Protein AF-A0A660UFZ8-F1 (afdb_monomer_lite)

Sequence (241 aa):
MLPFIEDVIRYGLIPSKEEVAKRCRVAIVDRRRDYYQFTKTYKLDRFYPLVNALYGVKHKCEVVPNESRYFIVPILPYWVEEEAKRKFELVVPLDEVDTHEEARKFKEALDKIYPPPEEFGGEAFVGKVGDLAVVLNTEERRKEAKEESFWVKFERGPVEKVEGSVGFSQYLIMKVLEDGSFFVHANNYEDKVTRLRLTLRGKAKVEVKPEEALVKVRWERNKAEVEVSHRQGVVRIFVRS

Secondary structure (DSSP, 8-state):
-HHHHHHHHHTT-S--HHHHHHH--EEEEE----GGG-SS---GGGTHHHHHHHH--SSTT-SS-S--TT----EEETT--HHHHTTSSEEEEGGGS-SHHHHHHHHHHHHHHSPPPSSEEESSEEEEETTEEEEE-S--STTT---EEEEEE-SSSSEEEEEEEE-TT-EEEEEE-TTS-EEEEEE--TT-EEEEEEEESS--EEEEESGGGEEEEEEETTEEEEEEE-TTSSEEEEEE-

Radius of gyration: 19.85 Å; chains: 1; bounding box: 44×37×55 Å

pLDDT: mean 92.03, std 10.28, range [42.62, 98.81]

F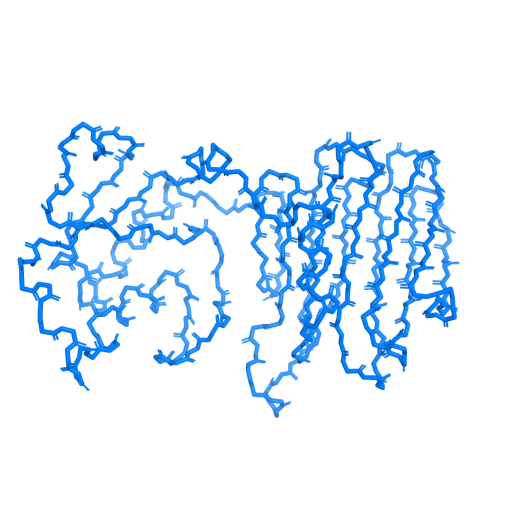oldseek 3Di:
DVVVVVCCVVQVLDDDPVLVLVQQQEAEEAQDPCPVPPPDPPPLLQCCLQCCQAQVDPDSPQPHGQECQNPPHYYHYNPDDPVNVVSHNYYHYSVQCRDNVSSNVVSVVVCVVRPDDPFKDWRWDWHDTQFKIKTAHRDQDQVPKDWIKMKGAHPFAFFGMKIFTHTHGWMWIWGQGPVRKIKIWTFDDQADKTKIKTQTPDDKDKQKPPNVQWPDWDDDPRIIITMGGCNVGIMMIIIHD

Structure (mmCIF, N/CA/C/O backbone):
data_AF-A0A660UFZ8-F1
#
_entry.id   AF-A0A660UFZ8-F1
#
loop_
_atom_site.group_PDB
_atom_site.id
_atom_site.type_symbol
_atom_site.label_atom_id
_atom_site.label_alt_id
_atom_site.label_comp_id
_atom_site.label_asym_id
_atom_site.label_entity_id
_atom_site.label_seq_id
_atom_site.pdbx_PDB_ins_code
_atom_site.Cartn_x
_atom_site.Cartn_y
_atom_site.Cartn_z
_atom_site.occupancy
_atom_site.B_iso_or_equiv
_atom_site.auth_seq_id
_atom_site.auth_comp_id
_atom_site.auth_asym_id
_atom_site.auth_atom_id
_atom_site.pdbx_PDB_model_num
ATOM 1 N N . MET A 1 1 ? 0.868 -16.024 9.306 1.00 64.56 1 MET A N 1
ATOM 2 C CA . MET A 1 1 ? 0.533 -16.429 7.922 1.00 64.56 1 MET A CA 1
ATOM 3 C C . MET A 1 1 ? -0.952 -16.755 7.766 1.00 64.56 1 MET A C 1
ATOM 5 O O . MET A 1 1 ? -1.576 -16.124 6.927 1.00 64.56 1 MET A O 1
ATOM 9 N N . LEU A 1 2 ? -1.541 -17.642 8.585 1.00 87.62 2 LEU A N 1
ATOM 10 C CA . LEU A 1 2 ? -2.973 -17.991 8.483 1.00 87.62 2 LEU A CA 1
ATOM 11 C C . LEU A 1 2 ? -3.933 -16.779 8.552 1.00 87.62 2 LEU A C 1
ATOM 13 O O . LEU A 1 2 ? -4.709 -16.624 7.612 1.00 87.62 2 LEU A O 1
ATOM 17 N N . PRO A 1 3 ? -3.819 -15.840 9.521 1.00 91.25 3 PRO A N 1
ATOM 18 C CA . PRO A 1 3 ? -4.757 -14.712 9.593 1.00 91.25 3 PRO A CA 1
ATOM 19 C C . PRO A 1 3 ? -4.691 -13.766 8.387 1.00 91.25 3 PRO A C 1
ATOM 21 O O . PRO A 1 3 ? -5.680 -13.130 8.045 1.00 91.25 3 PRO A O 1
ATOM 24 N N . PHE A 1 4 ? -3.524 -13.664 7.742 1.00 94.69 4 PHE A N 1
ATOM 25 C CA . PHE A 1 4 ? -3.352 -12.850 6.539 1.00 94.69 4 PHE A CA 1
ATOM 26 C C . PHE A 1 4 ? -4.116 -13.458 5.361 1.00 94.69 4 PHE A C 1
ATOM 28 O O . PHE A 1 4 ? -4.914 -12.768 4.741 1.00 94.69 4 PHE A O 1
ATOM 35 N N . ILE A 1 5 ? -3.923 -14.752 5.086 1.00 95.94 5 ILE A N 1
ATOM 36 C CA . ILE A 1 5 ? -4.606 -15.429 3.974 1.00 95.94 5 ILE A CA 1
ATOM 37 C C . ILE A 1 5 ? -6.123 -15.450 4.190 1.00 95.94 5 ILE A C 1
ATOM 39 O O . ILE A 1 5 ? -6.875 -15.164 3.261 1.00 95.94 5 ILE A O 1
ATOM 43 N N . GLU A 1 6 ? -6.573 -15.731 5.415 1.00 96.12 6 GLU A N 1
ATOM 44 C CA . GLU A 1 6 ? -7.995 -15.701 5.768 1.00 96.12 6 GLU A CA 1
ATOM 45 C C . GLU A 1 6 ? -8.623 -14.335 5.493 1.00 96.12 6 GLU A C 1
ATOM 47 O O . GLU A 1 6 ? -9.669 -14.261 4.851 1.00 96.12 6 GLU A O 1
ATOM 52 N N . ASP A 1 7 ? -7.981 -13.253 5.938 1.00 97.19 7 ASP A N 1
ATOM 53 C CA . ASP A 1 7 ? -8.507 -11.902 5.748 1.00 97.19 7 ASP A CA 1
ATOM 54 C C . ASP A 1 7 ? -8.453 -11.469 4.280 1.00 97.19 7 ASP A C 1
ATOM 56 O O . ASP A 1 7 ? -9.393 -10.835 3.798 1.00 97.19 7 ASP A O 1
ATOM 60 N N . VAL A 1 8 ? -7.401 -11.854 3.549 1.00 96.62 8 VAL A N 1
ATOM 61 C CA . VAL A 1 8 ? -7.283 -11.609 2.105 1.00 96.62 8 VAL A CA 1
ATOM 62 C C . VAL A 1 8 ? -8.464 -12.210 1.354 1.00 96.62 8 VAL A C 1
ATOM 64 O O . VAL A 1 8 ? -9.074 -11.520 0.537 1.00 96.62 8 VAL A O 1
ATOM 67 N N . ILE A 1 9 ? -8.816 -13.461 1.655 1.00 96.00 9 ILE A N 1
ATOM 68 C CA . ILE A 1 9 ? -9.944 -14.151 1.023 1.00 96.00 9 ILE A CA 1
ATOM 69 C C . ILE A 1 9 ? -11.269 -13.546 1.496 1.00 96.00 9 ILE A C 1
ATOM 71 O O . ILE A 1 9 ? -12.119 -13.198 0.682 1.00 96.00 9 ILE A O 1
ATOM 75 N N . ARG A 1 10 ? -11.447 -13.395 2.812 1.00 96.50 10 ARG A N 1
ATOM 76 C CA . ARG A 1 10 ? -12.726 -13.007 3.420 1.00 96.50 10 ARG A CA 1
ATOM 77 C C . ARG A 1 10 ? -13.155 -11.584 3.080 1.00 96.50 10 ARG A C 1
ATOM 79 O O . ARG A 1 10 ? -14.346 -11.342 2.918 1.00 96.50 10 ARG A O 1
ATOM 86 N N . TYR A 1 11 ? -12.210 -10.650 3.012 1.00 96.81 11 TYR A N 1
ATOM 87 C CA . TYR A 1 11 ? -12.485 -9.229 2.773 1.00 96.81 11 TYR A CA 1
ATOM 88 C C . TYR A 1 11 ? -12.059 -8.771 1.369 1.00 96.81 11 TYR A C 1
ATOM 90 O O . TYR A 1 11 ? -12.122 -7.580 1.044 1.00 96.81 11 TYR A O 1
ATOM 98 N N . GLY A 1 12 ? -11.617 -9.713 0.528 1.00 95.69 12 GLY A N 1
ATOM 99 C CA . GLY A 1 12 ? -11.166 -9.451 -0.834 1.00 95.69 12 GLY A CA 1
ATOM 100 C C . GLY A 1 12 ? -10.034 -8.427 -0.871 1.00 95.69 12 GLY A C 1
ATOM 101 O O . GLY A 1 12 ? -10.143 -7.422 -1.569 1.00 95.69 12 GLY A O 1
ATOM 102 N N . LEU A 1 13 ? -8.964 -8.619 -0.097 1.00 96.56 13 LEU A N 1
ATOM 103 C CA . LEU A 1 13 ? -7.852 -7.655 0.015 1.00 96.56 13 LEU A CA 1
ATOM 104 C C . LEU A 1 13 ? -6.882 -7.723 -1.178 1.00 96.56 13 LEU A C 1
ATOM 106 O O . LEU A 1 13 ? -5.668 -7.624 -1.020 1.00 96.56 13 LEU A O 1
ATOM 110 N N . ILE A 1 14 ? -7.429 -7.924 -2.375 1.00 94.31 14 ILE A N 1
ATOM 111 C CA . ILE A 1 14 ? -6.722 -7.963 -3.651 1.00 94.31 14 ILE A CA 1
ATOM 112 C C . ILE A 1 14 ? -7.473 -7.003 -4.576 1.00 94.31 14 ILE A C 1
ATOM 114 O O . ILE A 1 14 ? -8.697 -7.121 -4.684 1.00 94.31 14 ILE A O 1
ATOM 118 N N . PRO A 1 15 ? -6.789 -6.043 -5.219 1.00 93.12 15 PRO A N 1
ATOM 119 C CA . PRO A 1 15 ? -7.445 -5.176 -6.184 1.00 93.12 15 PRO A CA 1
ATOM 120 C C . PRO A 1 15 ? -7.876 -5.993 -7.407 1.00 93.12 15 PRO A C 1
ATOM 122 O O . PRO A 1 15 ? -7.221 -6.965 -7.793 1.00 93.12 15 PRO A O 1
ATOM 125 N N . SER A 1 16 ? -8.969 -5.587 -8.042 1.00 92.38 16 SER A N 1
ATOM 126 C CA . SER A 1 16 ? -9.402 -6.188 -9.304 1.00 92.38 16 SER A CA 1
ATOM 127 C C . SER A 1 16 ? -8.393 -5.917 -10.423 1.00 92.38 16 SER A C 1
ATOM 129 O O . SER A 1 16 ? -7.615 -4.955 -10.394 1.00 92.38 16 SER A O 1
ATOM 131 N N . LYS A 1 17 ? -8.432 -6.752 -11.465 1.00 92.00 17 LYS A N 1
ATOM 132 C CA . LYS A 1 17 ? -7.603 -6.560 -12.659 1.00 92.00 17 LYS A CA 1
ATOM 133 C C . LYS A 1 17 ? -7.891 -5.209 -13.314 1.00 92.00 17 LYS A C 1
ATOM 135 O O . LYS A 1 17 ? -6.974 -4.563 -13.811 1.00 92.00 17 LYS A O 1
ATOM 140 N N . GLU A 1 18 ? -9.148 -4.784 -13.300 1.00 91.94 18 GLU A N 1
ATOM 141 C CA . GLU A 1 18 ? -9.623 -3.529 -13.869 1.00 91.94 18 GLU A CA 1
ATOM 142 C C . GLU A 1 18 ? -9.074 -2.322 -13.101 1.00 91.94 18 GLU A C 1
ATOM 144 O O . GLU A 1 18 ? -8.632 -1.356 -13.722 1.00 91.94 18 GLU A O 1
ATOM 149 N N . GLU A 1 19 ? -9.058 -2.370 -11.766 1.00 92.12 19 GLU A N 1
ATOM 150 C CA . GLU A 1 19 ? -8.471 -1.307 -10.940 1.00 92.12 19 GLU A CA 1
ATOM 151 C C . GLU A 1 19 ? -6.962 -1.182 -11.162 1.00 92.12 19 GLU A C 1
ATOM 153 O O . GLU A 1 19 ? -6.455 -0.070 -11.312 1.00 92.12 19 GLU A O 1
ATOM 158 N N . VAL A 1 20 ? -6.251 -2.312 -11.243 1.00 91.94 20 VAL A N 1
ATOM 159 C CA . VAL A 1 20 ? -4.814 -2.321 -11.553 1.00 91.94 20 VAL A CA 1
ATOM 160 C C . VAL A 1 20 ? -4.568 -1.781 -12.963 1.00 91.94 20 VAL A C 1
ATOM 162 O O . VAL A 1 20 ? -3.732 -0.899 -13.145 1.00 91.94 20 VAL A O 1
ATOM 165 N N . ALA A 1 21 ? -5.331 -2.236 -13.960 1.00 89.94 21 ALA A N 1
ATOM 166 C CA . ALA A 1 21 ? -5.172 -1.814 -15.351 1.00 89.94 21 ALA A CA 1
ATOM 167 C C . ALA A 1 21 ? -5.404 -0.309 -15.552 1.00 89.94 21 ALA A C 1
ATOM 169 O O . ALA A 1 21 ? -4.670 0.314 -16.309 1.00 89.94 21 ALA A O 1
ATOM 170 N N . LYS A 1 22 ? -6.371 0.296 -14.847 1.00 89.50 22 LYS A N 1
ATOM 171 C CA . LYS A 1 22 ? -6.595 1.756 -14.877 1.00 89.50 22 LYS A CA 1
ATOM 172 C C . LYS A 1 22 ? -5.405 2.554 -14.346 1.00 89.50 22 LYS A C 1
ATOM 174 O O . LYS A 1 22 ? -5.256 3.725 -14.679 1.00 89.50 22 LYS A O 1
ATOM 179 N N . ARG A 1 23 ? -4.593 1.938 -13.487 1.00 88.94 23 ARG A N 1
ATOM 180 C CA . ARG A 1 23 ? -3.478 2.584 -12.799 1.00 88.94 23 ARG A CA 1
ATOM 181 C C . ARG A 1 23 ? -2.137 2.341 -13.489 1.00 88.94 23 ARG A C 1
ATOM 183 O O . ARG A 1 23 ? -1.261 3.196 -13.425 1.00 88.94 23 ARG A O 1
ATOM 190 N N . CYS A 1 24 ? -1.985 1.215 -14.183 1.00 91.56 24 CYS A N 1
ATOM 191 C CA . CYS A 1 24 ? -0.799 0.887 -14.970 1.00 91.56 24 CYS A CA 1
ATOM 192 C C . CYS A 1 24 ? -0.806 1.619 -16.321 1.00 91.56 24 CYS A C 1
ATOM 194 O O . CYS A 1 24 ? -1.355 1.130 -17.304 1.00 91.56 24 CYS A O 1
ATOM 196 N N . ARG A 1 25 ? -0.139 2.774 -16.389 1.00 93.38 25 ARG A N 1
ATOM 197 C CA . ARG A 1 25 ? -0.007 3.586 -17.614 1.00 93.38 25 ARG A CA 1
ATOM 198 C C . ARG A 1 25 ? 1.210 3.212 -18.459 1.00 93.38 25 ARG A C 1
ATOM 200 O O . ARG A 1 25 ? 1.290 3.601 -19.617 1.00 93.38 25 ARG A O 1
ATOM 207 N N . VAL A 1 26 ? 2.169 2.483 -17.892 1.00 95.38 26 VAL A N 1
ATOM 208 C CA . VAL A 1 26 ? 3.469 2.195 -18.517 1.00 95.38 26 VAL A CA 1
ATOM 209 C C . VAL A 1 26 ? 3.811 0.724 -18.366 1.00 95.38 26 VAL A C 1
ATOM 211 O O . VAL A 1 26 ? 3.458 0.124 -17.354 1.00 95.38 26 VAL A O 1
ATOM 214 N N . ALA A 1 27 ? 4.512 0.159 -19.347 1.00 95.25 27 ALA A N 1
ATOM 215 C CA . ALA A 1 27 ? 5.035 -1.199 -19.297 1.00 95.25 27 ALA A CA 1
ATOM 216 C C . ALA A 1 27 ? 6.469 -1.285 -19.834 1.00 95.25 27 ALA A C 1
ATOM 218 O O . ALA A 1 27 ? 6.893 -0.472 -20.657 1.00 95.25 27 ALA A O 1
ATOM 219 N N . ILE A 1 28 ? 7.195 -2.313 -19.403 1.00 94.25 28 ILE A N 1
ATOM 220 C CA . ILE A 1 28 ? 8.489 -2.694 -19.971 1.00 94.25 28 ILE A CA 1
ATOM 221 C C . ILE A 1 28 ? 8.299 -3.923 -20.849 1.00 94.25 28 ILE A C 1
ATOM 223 O O . ILE A 1 28 ? 7.612 -4.846 -20.435 1.00 94.25 28 ILE A O 1
ATOM 227 N N . VAL A 1 29 ? 8.899 -3.978 -22.038 1.00 92.94 29 VAL A N 1
ATOM 228 C CA . VAL A 1 29 ? 8.914 -5.203 -22.856 1.00 92.94 29 VAL A CA 1
ATOM 229 C C . VAL A 1 29 ? 10.291 -5.863 -22.759 1.00 92.94 29 VAL A C 1
ATOM 231 O O . VAL A 1 29 ? 11.307 -5.243 -23.075 1.00 92.94 29 VAL A O 1
ATOM 234 N N . ASP A 1 30 ? 10.349 -7.126 -22.335 1.00 89.56 30 ASP A N 1
ATOM 235 C CA . ASP A 1 30 ? 11.574 -7.923 -22.454 1.00 89.56 30 ASP A CA 1
ATOM 236 C C . ASP A 1 30 ? 11.548 -8.658 -23.796 1.00 89.56 30 ASP A C 1
ATOM 238 O O . ASP A 1 30 ? 10.791 -9.608 -23.989 1.00 89.56 30 ASP A O 1
ATOM 242 N N . ARG A 1 31 ? 12.352 -8.188 -24.755 1.00 86.75 31 ARG A N 1
ATOM 243 C CA . ARG A 1 31 ? 12.395 -8.709 -26.136 1.00 86.75 31 ARG A CA 1
ATOM 244 C C . ARG A 1 31 ? 13.092 -10.069 -26.260 1.00 86.75 31 ARG A C 1
ATOM 246 O O . ARG A 1 31 ? 13.103 -10.657 -27.343 1.00 86.75 31 ARG A O 1
ATOM 253 N N . ARG A 1 32 ? 13.699 -10.562 -25.181 1.00 77.44 32 ARG A N 1
ATOM 254 C CA . ARG A 1 32 ? 14.468 -11.808 -25.175 1.00 77.44 32 ARG A CA 1
ATOM 255 C C . ARG A 1 32 ? 13.587 -13.031 -25.370 1.00 77.44 32 ARG A C 1
ATOM 257 O O . ARG A 1 32 ? 12.587 -13.196 -24.681 1.00 77.44 32 ARG A O 1
ATOM 264 N N . ARG A 1 33 ? 13.993 -13.905 -26.299 1.00 71.94 33 ARG A N 1
ATOM 265 C CA . ARG A 1 33 ? 13.251 -15.126 -26.652 1.00 71.94 33 ARG A CA 1
ATOM 266 C C . ARG A 1 33 ? 13.629 -16.351 -25.825 1.00 71.94 33 ARG A C 1
ATOM 268 O O . ARG A 1 33 ? 12.876 -17.322 -25.773 1.00 71.94 33 ARG A O 1
ATOM 275 N N . ASP A 1 34 ? 14.781 -16.304 -25.173 1.00 65.94 34 ASP A N 1
ATOM 276 C CA . ASP A 1 34 ? 15.398 -17.376 -24.400 1.00 65.94 34 ASP A CA 1
ATOM 277 C C . ASP A 1 34 ? 14.821 -17.470 -22.980 1.00 65.94 34 ASP A C 1
ATOM 279 O O . ASP A 1 34 ? 15.521 -17.427 -21.972 1.00 65.94 34 ASP A O 1
ATOM 283 N N . TYR A 1 35 ? 13.509 -17.701 -22.905 1.00 51.97 35 TYR A N 1
ATOM 284 C CA . TYR A 1 35 ? 12.785 -17.956 -21.655 1.00 51.97 35 TYR A CA 1
ATOM 285 C C . TYR A 1 35 ? 13.275 -19.218 -20.906 1.00 51.97 35 TYR A C 1
ATOM 287 O O . TYR A 1 35 ? 12.910 -19.452 -19.762 1.00 51.97 35 TYR A O 1
ATOM 295 N N . TYR A 1 36 ? 14.118 -20.057 -21.517 1.00 47.25 36 TYR A N 1
ATOM 296 C CA . TYR A 1 36 ? 14.615 -21.303 -20.916 1.00 47.25 36 TYR A CA 1
ATOM 297 C C . TYR A 1 36 ? 15.985 -21.189 -20.228 1.00 47.25 36 TYR A C 1
ATOM 299 O O . TYR A 1 36 ? 16.446 -22.169 -19.649 1.00 47.25 36 TYR A O 1
ATOM 307 N N . GLN A 1 37 ? 16.611 -20.004 -20.199 1.00 47.03 37 GLN A N 1
ATOM 308 C CA . GLN A 1 37 ? 17.802 -19.746 -19.370 1.00 47.03 37 GLN A CA 1
ATOM 309 C C . GLN A 1 37 ? 17.478 -19.092 -18.014 1.00 47.03 37 GLN A C 1
ATOM 311 O O . GLN A 1 37 ? 18.351 -18.518 -17.367 1.00 47.03 37 GLN A O 1
ATOM 316 N N . PHE A 1 38 ? 16.254 -19.267 -17.501 1.00 47.94 38 PHE A N 1
ATOM 317 C CA . PHE A 1 38 ? 15.892 -18.974 -16.100 1.00 47.94 38 PHE A CA 1
ATOM 318 C C . PHE A 1 38 ? 16.621 -19.881 -15.077 1.00 47.94 38 PHE A C 1
ATOM 320 O O . PHE A 1 38 ? 16.263 -19.947 -13.902 1.00 47.94 38 PHE A O 1
ATOM 327 N N . THR A 1 39 ? 17.658 -20.606 -15.498 1.00 44.81 39 THR A N 1
ATOM 328 C CA . THR A 1 39 ? 18.452 -21.490 -14.653 1.00 44.81 39 THR A CA 1
ATOM 329 C C . THR A 1 39 ? 19.653 -20.762 -14.043 1.00 44.81 39 THR A C 1
ATOM 331 O O . THR A 1 39 ? 20.577 -20.337 -14.733 1.00 44.81 39 THR A O 1
ATOM 334 N N . LYS A 1 40 ? 19.635 -20.707 -12.705 1.00 42.62 40 LYS A N 1
ATOM 335 C CA . LYS A 1 40 ? 20.724 -20.476 -11.732 1.00 42.62 40 LYS A CA 1
ATOM 336 C C . LYS A 1 40 ? 21.406 -19.105 -11.656 1.00 42.62 40 LYS A C 1
ATOM 338 O O . LYS A 1 40 ? 21.877 -18.775 -10.571 1.00 42.62 40 LYS A O 1
ATOM 343 N N . THR A 1 41 ? 21.413 -18.289 -12.708 1.00 43.44 41 THR A N 1
ATOM 344 C CA . THR A 1 41 ? 22.155 -17.009 -12.680 1.00 43.44 41 THR A CA 1
ATOM 345 C C . THR A 1 41 ? 21.515 -15.923 -13.544 1.00 43.44 41 THR A C 1
ATOM 347 O O . THR A 1 41 ? 22.225 -15.089 -14.104 1.00 43.44 41 THR A O 1
ATOM 350 N N . TYR A 1 42 ? 20.183 -15.895 -13.676 1.00 47.47 42 TYR A N 1
ATOM 351 C CA . TYR A 1 42 ? 19.509 -14.692 -14.177 1.00 47.47 42 TYR A CA 1
ATOM 352 C C . TYR A 1 42 ? 19.647 -13.628 -13.090 1.00 47.47 42 TYR A C 1
ATOM 354 O O . TYR A 1 42 ? 18.894 -13.571 -12.120 1.00 47.47 42 TYR A O 1
ATOM 362 N N . LYS A 1 43 ? 20.757 -12.899 -13.173 1.00 57.44 43 LYS A N 1
ATOM 363 C CA . LYS A 1 43 ? 21.216 -11.990 -12.141 1.00 57.44 43 LYS A CA 1
ATOM 364 C C . LYS A 1 43 ? 20.136 -10.927 -11.943 1.00 57.44 43 LYS A C 1
ATOM 366 O O . LYS A 1 43 ? 19.861 -10.171 -12.875 1.00 57.44 43 LYS A O 1
ATOM 371 N N . LEU A 1 44 ? 19.582 -10.833 -10.730 1.00 60.28 44 LEU A N 1
ATOM 372 C CA . LEU A 1 44 ? 18.816 -9.670 -10.249 1.00 60.28 44 LEU A CA 1
ATOM 373 C C . LEU A 1 44 ? 19.454 -8.343 -10.714 1.00 60.28 44 LEU A C 1
ATOM 375 O O . LEU A 1 44 ? 18.759 -7.369 -10.968 1.00 60.28 44 LEU A O 1
ATOM 379 N N . ASP A 1 45 ? 20.773 -8.348 -10.918 1.00 73.00 45 ASP A N 1
ATOM 380 C CA . ASP A 1 45 ? 21.612 -7.325 -11.536 1.00 73.00 45 ASP A CA 1
ATOM 381 C C . ASP A 1 45 ? 21.045 -6.661 -12.793 1.00 73.00 45 ASP A C 1
ATOM 383 O O . ASP A 1 45 ? 21.236 -5.462 -12.917 1.00 73.00 45 ASP A O 1
ATOM 387 N N . ARG A 1 46 ? 20.376 -7.369 -13.718 1.00 80.50 46 ARG A N 1
ATOM 388 C CA . ARG A 1 46 ? 19.882 -6.718 -14.952 1.00 80.50 46 ARG A CA 1
ATOM 389 C C . ARG A 1 46 ? 18.712 -5.781 -14.671 1.00 80.50 46 ARG A C 1
ATOM 391 O O . ARG A 1 46 ? 18.641 -4.688 -15.214 1.00 80.50 46 ARG A O 1
ATOM 398 N N . PHE A 1 47 ? 17.783 -6.223 -13.832 1.00 85.75 47 PHE A N 1
ATOM 399 C CA . PHE A 1 47 ? 16.637 -5.407 -13.442 1.00 85.75 47 PHE A CA 1
ATOM 400 C C . PHE A 1 47 ? 17.009 -4.403 -12.360 1.00 85.75 47 PHE A C 1
ATOM 402 O O . PHE A 1 47 ? 16.284 -3.436 -12.160 1.00 85.75 47 PHE A O 1
ATOM 409 N N . TYR A 1 48 ? 18.126 -4.619 -11.663 1.00 88.50 48 TYR A N 1
ATOM 410 C CA . TYR A 1 48 ? 18.509 -3.801 -10.528 1.00 88.50 48 TYR A CA 1
ATOM 411 C C . TYR A 1 48 ? 18.611 -2.309 -10.862 1.00 88.50 48 TYR A C 1
ATOM 413 O O . TYR A 1 48 ? 18.027 -1.546 -10.105 1.00 88.50 48 TYR A O 1
ATOM 421 N N . PRO A 1 49 ? 19.240 -1.852 -11.964 1.00 91.94 49 PRO A N 1
ATOM 422 C CA . PRO A 1 49 ? 19.228 -0.438 -12.329 1.00 91.94 49 PRO A CA 1
ATOM 423 C C . PRO A 1 49 ? 17.826 0.160 -12.432 1.00 91.94 49 PRO A C 1
ATOM 425 O O . PRO A 1 49 ? 17.564 1.207 -11.840 1.00 91.94 49 PRO A O 1
ATOM 428 N N . LEU A 1 50 ? 16.917 -0.543 -13.113 1.00 92.25 50 LEU A N 1
ATOM 429 C CA . LEU A 1 50 ? 15.524 -0.142 -13.265 1.00 92.25 50 LEU A CA 1
ATOM 430 C C . LEU A 1 50 ? 14.796 -0.122 -11.914 1.00 92.25 50 LEU A C 1
ATOM 432 O O . LEU A 1 50 ? 14.242 0.900 -11.525 1.00 92.25 50 LEU A O 1
ATOM 436 N N . VAL A 1 51 ? 14.827 -1.227 -11.167 1.00 91.62 51 VAL A N 1
ATOM 437 C CA . VAL A 1 51 ? 14.130 -1.354 -9.878 1.00 91.62 51 VAL A CA 1
ATOM 438 C C . VAL A 1 51 ? 14.695 -0.358 -8.859 1.00 91.62 51 VAL A C 1
ATOM 440 O O . VAL A 1 51 ? 13.931 0.288 -8.153 1.00 91.62 51 VAL A O 1
ATOM 443 N N . ASN A 1 52 ? 16.013 -0.157 -8.817 1.00 93.56 52 ASN A N 1
ATOM 444 C CA . ASN A 1 52 ? 16.662 0.847 -7.972 1.00 93.56 52 ASN A CA 1
ATOM 445 C C . ASN A 1 52 ? 16.194 2.264 -8.318 1.00 93.56 52 ASN A C 1
ATOM 447 O O . ASN A 1 52 ? 15.857 3.023 -7.413 1.00 93.56 52 ASN A O 1
ATOM 451 N N . ALA A 1 53 ? 16.134 2.616 -9.604 1.00 94.38 53 ALA A N 1
ATOM 452 C CA . ALA A 1 53 ? 15.682 3.939 -10.017 1.00 94.38 53 ALA A CA 1
ATOM 453 C C . ALA A 1 53 ? 14.201 4.178 -9.677 1.00 94.38 53 ALA A C 1
ATOM 455 O O . ALA A 1 53 ? 13.857 5.250 -9.184 1.00 94.38 53 ALA A O 1
ATOM 456 N N . LEU A 1 54 ? 13.327 3.199 -9.923 1.00 93.56 54 LEU A N 1
ATOM 457 C CA . LEU A 1 54 ? 11.880 3.374 -9.752 1.00 93.56 54 LEU A CA 1
ATOM 458 C C . LEU A 1 54 ? 11.415 3.221 -8.303 1.00 93.56 54 LEU A C 1
ATOM 460 O O . LEU A 1 54 ? 10.534 3.944 -7.857 1.00 93.56 54 LEU A O 1
ATOM 464 N N . TYR A 1 55 ? 11.998 2.279 -7.572 1.00 93.25 55 TYR A N 1
ATOM 465 C CA . TYR A 1 55 ? 11.499 1.839 -6.268 1.00 93.25 55 TYR A CA 1
ATOM 466 C C . TYR A 1 55 ? 12.433 2.185 -5.117 1.00 93.25 55 TYR A C 1
ATOM 468 O O . TYR A 1 55 ? 12.146 1.852 -3.971 1.00 93.25 55 TYR A O 1
ATOM 476 N N . GLY A 1 56 ? 13.572 2.813 -5.415 1.00 92.50 56 GLY A N 1
ATOM 477 C CA . GLY A 1 56 ? 14.541 3.246 -4.417 1.00 92.50 56 GLY A CA 1
ATOM 478 C C . GLY A 1 56 ? 15.188 2.105 -3.636 1.00 92.50 56 GLY A C 1
ATOM 479 O O . GLY A 1 56 ? 15.784 2.374 -2.600 1.00 92.50 56 GLY A O 1
ATOM 480 N N . VAL A 1 57 ? 15.071 0.846 -4.078 1.00 91.06 57 VAL A N 1
ATOM 481 C CA . VAL A 1 57 ? 15.651 -0.303 -3.362 1.00 91.06 57 VAL A CA 1
ATOM 482 C C . VAL A 1 57 ? 17.162 -0.124 -3.193 1.00 91.06 57 VAL A C 1
ATOM 484 O O . VAL A 1 57 ? 17.871 0.229 -4.138 1.00 91.06 57 VAL A O 1
ATOM 487 N N . LYS A 1 58 ? 17.665 -0.368 -1.989 1.00 88.25 58 LYS A N 1
ATOM 488 C CA . LYS A 1 58 ? 19.067 -0.220 -1.578 1.00 88.25 58 LYS A CA 1
ATOM 489 C C . LYS A 1 58 ? 19.896 -1.447 -1.958 1.00 88.25 58 LYS A C 1
ATOM 491 O O . LYS A 1 58 ? 21.112 -1.344 -2.128 1.00 88.25 58 LYS A O 1
ATOM 496 N N . HIS A 1 59 ? 19.259 -2.613 -2.093 1.00 85.38 59 HIS A N 1
ATOM 497 C CA . HIS A 1 59 ? 19.910 -3.844 -2.540 1.00 85.38 59 HIS A CA 1
ATOM 498 C C . HIS A 1 59 ? 18.989 -4.777 -3.336 1.00 85.38 59 HIS A C 1
ATOM 500 O O . HIS A 1 59 ? 17.769 -4.687 -3.298 1.00 85.38 59 HIS A O 1
ATOM 506 N N . LYS A 1 60 ? 19.590 -5.740 -4.041 1.00 81.94 60 LYS A N 1
ATOM 507 C CA . LYS A 1 60 ? 18.916 -6.639 -4.999 1.00 81.94 60 LYS A CA 1
ATOM 508 C C . LYS A 1 60 ? 17.852 -7.565 -4.401 1.00 81.94 60 LYS A C 1
ATOM 510 O O . LYS A 1 60 ? 17.041 -8.090 -5.151 1.00 81.94 60 LYS A O 1
ATOM 515 N N . CYS A 1 61 ? 17.891 -7.798 -3.093 1.00 82.25 61 CYS A N 1
ATOM 516 C CA . CYS A 1 61 ? 16.987 -8.721 -2.403 1.00 82.25 61 CYS A CA 1
ATOM 517 C C . CYS A 1 61 ? 15.995 -7.999 -1.481 1.00 82.25 61 CYS A C 1
ATOM 519 O O . CYS A 1 61 ? 15.460 -8.633 -0.580 1.00 82.25 61 CYS A O 1
ATOM 521 N N . GLU A 1 62 ? 15.812 -6.689 -1.662 1.00 86.19 62 GLU A N 1
ATOM 522 C CA . GLU A 1 62 ? 14.834 -5.919 -0.889 1.00 86.19 62 GLU A CA 1
ATOM 523 C C . GLU A 1 62 ? 13.426 -6.315 -1.331 1.00 86.19 62 GLU A C 1
ATOM 525 O O . GLU A 1 62 ? 13.136 -6.395 -2.527 1.00 86.19 62 GLU A O 1
ATOM 530 N N . VAL A 1 63 ? 12.582 -6.626 -0.359 1.00 86.69 63 VAL A N 1
ATOM 531 C CA . VAL A 1 63 ? 11.197 -7.066 -0.519 1.00 86.69 63 VAL A CA 1
ATOM 532 C C . VAL A 1 63 ? 10.245 -5.872 -0.491 1.00 86.69 63 VAL A C 1
ATOM 534 O O . VAL A 1 63 ? 9.260 -5.873 -1.230 1.00 86.69 63 VAL A O 1
ATOM 537 N N . VAL A 1 64 ? 10.524 -4.861 0.336 1.00 90.44 64 VAL A N 1
ATOM 538 C CA . VAL A 1 64 ? 9.709 -3.650 0.482 1.00 90.44 64 VAL A CA 1
ATOM 539 C C . VAL A 1 64 ? 10.342 -2.495 -0.303 1.00 90.44 64 VAL A C 1
ATOM 541 O O . VAL A 1 64 ? 11.430 -2.046 0.041 1.00 90.44 64 VAL A O 1
ATOM 544 N N . PRO A 1 65 ? 9.689 -1.983 -1.359 1.00 91.25 65 PRO A N 1
ATOM 545 C CA . PRO A 1 65 ? 10.121 -0.762 -2.036 1.00 91.25 65 PRO A CA 1
ATOM 546 C C . PRO A 1 65 ? 10.166 0.454 -1.102 1.00 91.25 65 PRO A C 1
ATOM 548 O O . PRO A 1 65 ? 9.323 0.588 -0.221 1.00 91.25 65 PRO A O 1
ATOM 551 N N . ASN A 1 66 ? 11.057 1.405 -1.382 1.00 90.88 66 ASN A N 1
ATOM 552 C CA . ASN A 1 66 ? 11.098 2.713 -0.711 1.00 90.88 66 ASN A CA 1
ATOM 553 C C . ASN A 1 66 ? 10.195 3.760 -1.397 1.00 90.88 66 ASN A C 1
ATOM 555 O O . ASN A 1 66 ? 9.998 4.854 -0.881 1.00 90.88 66 ASN A O 1
ATOM 559 N N . GLU A 1 67 ? 9.662 3.444 -2.579 1.00 89.56 67 GLU A N 1
ATOM 560 C CA . GLU A 1 67 ? 8.793 4.310 -3.379 1.00 89.56 67 GLU A CA 1
ATOM 561 C C . GLU A 1 67 ? 7.678 3.472 -4.021 1.00 89.56 67 GLU A C 1
ATOM 563 O O . GLU A 1 67 ? 7.897 2.338 -4.453 1.00 89.56 67 GLU A O 1
ATOM 568 N N . SER A 1 68 ? 6.470 4.024 -4.092 1.00 90.00 68 SER A N 1
ATOM 569 C CA . SER A 1 68 ? 5.267 3.354 -4.600 1.00 90.00 68 SER A CA 1
ATOM 570 C C . SER A 1 68 ? 4.580 4.112 -5.738 1.00 90.00 68 SER A C 1
ATOM 572 O O . SER A 1 68 ? 3.656 3.578 -6.360 1.00 90.00 68 SER A O 1
ATOM 574 N N . ARG A 1 69 ? 5.034 5.336 -6.042 1.00 91.19 69 ARG A N 1
ATOM 575 C CA . ARG A 1 69 ? 4.448 6.267 -7.018 1.00 91.19 69 ARG A CA 1
ATOM 576 C C . ARG A 1 69 ? 4.142 5.645 -8.377 1.00 91.19 69 ARG A C 1
ATOM 578 O O . ARG A 1 69 ? 3.127 5.983 -8.982 1.00 91.19 69 ARG A O 1
ATOM 585 N N . TYR A 1 70 ? 4.998 4.742 -8.852 1.00 90.56 70 TYR A N 1
ATOM 586 C CA . TYR A 1 70 ? 4.874 4.134 -10.181 1.00 90.56 70 TYR A CA 1
ATOM 587 C C . TYR A 1 70 ? 4.093 2.818 -10.198 1.00 90.56 70 TYR A C 1
ATOM 589 O O . TYR A 1 70 ? 3.942 2.231 -11.269 1.00 90.56 70 TYR A O 1
ATOM 597 N N . PHE A 1 71 ? 3.609 2.338 -9.043 1.00 85.75 71 PHE A N 1
ATOM 598 C CA . PHE A 1 71 ? 3.065 0.981 -8.889 1.00 85.75 71 PHE A CA 1
ATOM 599 C C . PHE A 1 71 ? 4.076 -0.077 -9.331 1.00 85.75 71 PHE A C 1
ATOM 601 O O . PHE A 1 71 ? 5.234 0.222 -9.604 1.00 85.75 71 PHE A O 1
ATOM 608 N N . ILE A 1 72 ? 3.669 -1.340 -9.404 1.00 87.25 72 ILE A N 1
ATOM 609 C CA . ILE A 1 72 ? 4.497 -2.355 -10.053 1.00 87.25 72 ILE A CA 1
ATOM 610 C C . ILE A 1 72 ? 4.367 -2.143 -11.565 1.00 87.25 72 ILE A C 1
ATOM 612 O O . ILE A 1 72 ? 3.307 -2.403 -12.134 1.00 87.25 72 ILE A O 1
ATOM 616 N N . VAL A 1 73 ? 5.431 -1.653 -12.208 1.00 92.06 73 VAL A N 1
ATOM 617 C CA . VAL A 1 73 ? 5.489 -1.495 -13.663 1.00 92.06 73 VAL A CA 1
ATOM 618 C C . VAL A 1 73 ? 5.562 -2.900 -14.266 1.00 92.06 73 VAL A C 1
ATOM 620 O O . VAL A 1 73 ? 6.520 -3.630 -13.993 1.00 92.06 73 VAL A O 1
ATOM 623 N N . PRO A 1 74 ? 4.560 -3.326 -15.053 1.00 92.50 74 PRO A N 1
ATOM 624 C CA . PRO A 1 74 ? 4.529 -4.670 -15.603 1.00 92.50 74 PRO A CA 1
ATOM 625 C C . PRO A 1 74 ? 5.660 -4.882 -16.610 1.00 92.50 74 PRO A C 1
ATOM 627 O O . PRO A 1 74 ? 5.925 -4.033 -17.463 1.00 92.50 74 PRO A O 1
ATOM 630 N N . ILE A 1 75 ? 6.275 -6.063 -16.543 1.00 90.81 75 ILE A N 1
ATOM 631 C CA . ILE A 1 75 ? 7.204 -6.560 -17.557 1.00 90.81 75 ILE A CA 1
ATOM 632 C C . ILE A 1 75 ? 6.426 -7.504 -18.472 1.00 90.81 75 ILE A C 1
ATOM 634 O O . ILE A 1 75 ? 5.928 -8.547 -18.047 1.00 90.81 75 ILE A O 1
ATOM 638 N N . LEU A 1 76 ? 6.299 -7.116 -19.732 1.00 91.75 76 LEU A N 1
ATOM 639 C CA . LEU A 1 76 ? 5.636 -7.865 -20.779 1.00 91.75 76 LEU A CA 1
ATOM 640 C C . LEU A 1 76 ? 6.646 -8.779 -21.489 1.00 91.75 76 LEU A C 1
ATOM 642 O O . LEU A 1 76 ? 7.767 -8.349 -21.780 1.00 91.75 76 LEU A O 1
ATOM 646 N N . PRO A 1 77 ? 6.261 -10.021 -21.816 1.00 88.94 77 PRO A N 1
ATOM 647 C CA . PRO A 1 77 ? 7.124 -10.934 -22.553 1.00 88.94 77 PRO A CA 1
ATOM 648 C C . PRO A 1 77 ? 7.255 -10.531 -24.029 1.00 88.94 77 PRO A C 1
ATOM 650 O O . PRO A 1 77 ? 6.399 -9.836 -24.580 1.00 88.94 77 PRO A O 1
ATOM 653 N N . TYR A 1 78 ? 8.288 -11.044 -24.703 1.00 87.56 78 TYR A N 1
ATOM 654 C CA . TYR A 1 78 ? 8.583 -10.728 -26.107 1.00 87.56 78 TYR A CA 1
ATOM 655 C C . TYR A 1 78 ? 7.447 -11.062 -27.085 1.00 87.56 78 TYR A C 1
ATOM 657 O O . TYR A 1 78 ? 7.369 -10.458 -28.153 1.00 87.56 78 TYR A O 1
ATOM 665 N N . TRP A 1 79 ? 6.599 -12.037 -26.742 1.00 88.56 79 TRP A N 1
ATOM 666 C CA . TRP A 1 79 ? 5.476 -12.503 -27.561 1.00 88.56 79 TRP A CA 1
ATOM 667 C C . TRP A 1 79 ? 4.179 -11.728 -27.310 1.00 88.56 79 TRP A C 1
ATOM 669 O O . TRP A 1 79 ? 3.131 -12.123 -27.809 1.00 88.56 79 TRP A O 1
ATOM 679 N N . VAL A 1 80 ? 4.201 -10.669 -26.494 1.00 91.44 80 VAL A N 1
ATOM 680 C CA . VAL A 1 80 ? 2.998 -9.868 -26.266 1.00 91.44 80 VAL A CA 1
ATOM 681 C C . VAL A 1 80 ? 2.573 -9.179 -27.571 1.00 91.44 80 VAL A C 1
ATOM 683 O O . VAL A 1 80 ? 3.377 -8.514 -28.229 1.00 91.44 80 VAL A O 1
ATOM 686 N N . GLU A 1 81 ? 1.303 -9.338 -27.935 1.00 93.44 81 GLU A N 1
ATOM 687 C CA . GLU A 1 81 ? 0.721 -8.750 -29.144 1.00 93.44 81 GLU A CA 1
ATOM 688 C C . GLU A 1 81 ? 0.729 -7.216 -29.098 1.00 93.44 81 GLU A C 1
ATOM 690 O O . GLU A 1 81 ? 0.558 -6.607 -28.036 1.00 93.44 81 GLU A O 1
ATOM 695 N N . GLU A 1 82 ? 0.852 -6.571 -30.261 1.00 91.50 82 GLU A N 1
ATOM 696 C CA . GLU A 1 82 ? 0.840 -5.103 -30.367 1.00 91.50 82 GLU A CA 1
ATOM 697 C C . GLU A 1 82 ? -0.448 -4.484 -29.806 1.00 91.50 82 GLU A C 1
ATOM 699 O O . GLU A 1 82 ? -0.415 -3.431 -29.172 1.00 91.50 82 GLU A O 1
ATOM 704 N N . GLU A 1 83 ? -1.590 -5.153 -29.965 1.00 93.06 83 GLU A N 1
ATOM 705 C CA . GLU A 1 83 ? -2.863 -4.687 -29.408 1.00 93.06 83 GLU A CA 1
ATOM 706 C C . GLU A 1 83 ? -2.856 -4.647 -27.871 1.00 93.06 83 GLU A C 1
ATOM 708 O O . GLU A 1 83 ? -3.414 -3.735 -27.262 1.00 93.06 83 GLU A O 1
ATOM 713 N N . ALA A 1 84 ? -2.164 -5.587 -27.221 1.00 90.94 84 ALA A N 1
ATOM 714 C CA . ALA A 1 84 ? -2.005 -5.572 -25.772 1.00 90.94 84 ALA A CA 1
ATOM 715 C C . ALA A 1 84 ? -1.050 -4.457 -25.311 1.00 90.94 84 ALA A C 1
ATOM 717 O O . ALA A 1 84 ? -1.290 -3.862 -24.260 1.00 90.94 84 ALA A O 1
ATOM 718 N N . LYS A 1 85 ? -0.023 -4.124 -26.106 1.00 92.94 85 LYS A N 1
ATOM 719 C CA . LYS A 1 85 ? 0.897 -3.003 -25.831 1.00 92.94 85 LYS A CA 1
ATOM 720 C C . LYS A 1 85 ? 0.193 -1.646 -25.892 1.00 92.94 85 LYS A C 1
ATOM 722 O O . LYS A 1 85 ? 0.489 -0.778 -25.080 1.00 92.94 85 LYS A O 1
ATOM 727 N N . ARG A 1 86 ? -0.792 -1.483 -26.783 1.00 93.19 86 ARG A N 1
ATOM 728 C CA . ARG A 1 86 ? -1.581 -0.240 -26.941 1.00 93.19 86 ARG A CA 1
ATOM 729 C C . ARG A 1 86 ? -2.425 0.146 -25.723 1.00 93.19 86 ARG A C 1
ATOM 731 O O . ARG A 1 86 ? -2.983 1.237 -25.700 1.00 93.19 86 ARG A O 1
ATOM 738 N N . LYS A 1 87 ? -2.538 -0.732 -24.721 1.00 91.75 87 LYS A N 1
ATOM 739 C CA . LYS A 1 87 ? -3.214 -0.433 -23.448 1.00 91.75 87 LYS A CA 1
ATOM 740 C C . LYS A 1 87 ? -2.389 0.476 -22.535 1.00 91.75 87 LYS A C 1
ATOM 742 O O . LYS A 1 87 ? -2.940 1.009 -21.580 1.00 91.75 87 LYS A O 1
ATOM 747 N N . PHE A 1 88 ? -1.098 0.630 -22.817 1.00 94.44 88 PHE A N 1
ATOM 748 C CA . PHE A 1 88 ? -0.187 1.481 -22.066 1.00 94.44 88 PHE A CA 1
ATOM 749 C C . PHE A 1 88 ? 0.108 2.752 -22.864 1.00 94.44 88 PHE A C 1
ATOM 751 O O . PHE A 1 88 ? 0.221 2.723 -24.087 1.00 94.44 88 PHE A O 1
ATOM 758 N N . GLU A 1 89 ? 0.270 3.867 -22.164 1.00 94.31 89 GLU A N 1
ATOM 759 C CA . GLU A 1 89 ? 0.683 5.144 -22.751 1.00 94.31 89 GLU A CA 1
ATOM 760 C C . GLU A 1 89 ? 2.142 5.126 -23.195 1.00 94.31 89 GLU A C 1
ATOM 762 O O . GLU A 1 89 ? 2.520 5.827 -24.131 1.00 94.31 89 GLU A O 1
ATOM 767 N N . LEU A 1 90 ? 2.962 4.318 -22.520 1.00 94.38 90 LEU A N 1
ATOM 768 C CA . LEU A 1 90 ? 4.366 4.137 -22.842 1.00 94.38 90 LEU A CA 1
ATOM 769 C C . LEU A 1 90 ? 4.759 2.670 -22.665 1.00 94.38 90 LEU A C 1
ATOM 771 O O . LEU A 1 90 ? 4.493 2.057 -21.630 1.00 94.38 90 LEU A O 1
ATOM 775 N N . VAL A 1 91 ? 5.428 2.117 -23.674 1.00 95.06 91 VAL A N 1
ATOM 776 C CA . VAL A 1 91 ? 6.044 0.790 -23.614 1.00 95.06 91 VAL A CA 1
ATOM 777 C C . VAL A 1 91 ? 7.512 0.944 -23.969 1.00 95.06 91 VAL A C 1
ATOM 779 O O . VAL A 1 91 ? 7.821 1.376 -25.078 1.00 95.06 91 VAL A O 1
ATOM 782 N N . VAL A 1 92 ? 8.403 0.599 -23.038 1.00 94.25 92 VAL A N 1
ATOM 783 C CA . VAL A 1 92 ? 9.854 0.739 -23.231 1.00 94.25 92 VAL A CA 1
ATOM 784 C C . VAL A 1 92 ? 10.529 -0.631 -23.228 1.00 94.25 92 VAL A C 1
ATOM 786 O O . VAL A 1 92 ? 10.228 -1.468 -22.377 1.00 94.25 92 VAL A O 1
ATOM 789 N N . PRO A 1 93 ? 11.425 -0.910 -24.173 1.00 93.00 93 PRO A N 1
ATOM 790 C CA . PRO A 1 93 ? 12.256 -2.104 -24.140 1.00 93.00 93 PRO A CA 1
ATOM 791 C C . PRO A 1 93 ? 13.214 -2.111 -22.953 1.00 93.00 93 PRO A C 1
ATOM 793 O O . PRO A 1 93 ? 13.826 -1.101 -22.625 1.00 93.00 93 PRO A O 1
ATOM 796 N N . LEU A 1 94 ? 13.356 -3.262 -22.299 1.00 90.81 94 LEU A N 1
ATOM 797 C CA . LEU A 1 94 ? 14.226 -3.391 -21.128 1.00 90.81 94 LEU A CA 1
ATOM 798 C C . LEU A 1 94 ? 15.694 -3.046 -21.434 1.00 90.81 94 LEU A C 1
ATOM 800 O O . LEU A 1 94 ? 16.373 -2.495 -20.581 1.00 90.81 94 LEU A O 1
ATOM 804 N N . ASP A 1 95 ? 16.168 -3.359 -22.639 1.00 90.44 95 ASP A N 1
ATOM 805 C CA . ASP A 1 95 ? 17.511 -3.038 -23.143 1.00 90.44 95 ASP A CA 1
ATOM 806 C C . ASP A 1 95 ? 17.757 -1.538 -23.372 1.00 90.44 95 ASP A C 1
ATOM 808 O O . ASP A 1 95 ? 18.893 -1.144 -23.597 1.00 90.44 95 ASP A O 1
ATOM 812 N N . GLU A 1 96 ? 16.722 -0.700 -23.289 1.00 92.69 96 GLU A N 1
ATOM 813 C CA . GLU A 1 96 ? 16.850 0.763 -23.337 1.00 92.69 96 GLU A CA 1
ATOM 814 C C . GLU A 1 96 ? 16.895 1.392 -21.932 1.00 92.69 96 GLU A C 1
ATOM 816 O O . GLU A 1 96 ? 17.002 2.610 -21.805 1.00 92.69 96 GLU A O 1
ATOM 821 N N . VAL A 1 97 ? 16.764 0.581 -20.870 1.00 92.56 97 VAL A N 1
ATOM 822 C CA . VAL A 1 97 ? 16.702 1.027 -19.464 1.00 92.56 97 VAL A CA 1
ATOM 823 C C . VAL A 1 97 ? 17.474 0.115 -18.500 1.00 92.56 97 VAL A C 1
ATOM 825 O O . VAL A 1 97 ? 17.237 0.159 -17.290 1.00 92.56 97 VAL A O 1
ATOM 828 N N . ASP A 1 98 ? 18.377 -0.735 -19.000 1.00 88.12 98 ASP A N 1
ATOM 829 C CA . ASP A 1 98 ? 19.100 -1.718 -18.179 1.00 88.12 98 ASP A CA 1
ATOM 830 C C . ASP A 1 98 ? 20.459 -1.231 -17.648 1.00 88.12 98 ASP A C 1
ATOM 832 O O . ASP A 1 98 ? 21.162 -1.978 -16.962 1.00 88.12 98 ASP A O 1
ATOM 836 N N . THR A 1 99 ? 20.778 0.056 -17.828 1.00 92.00 99 THR A N 1
ATOM 837 C CA . THR A 1 99 ? 21.849 0.758 -17.101 1.00 92.00 99 THR A CA 1
ATOM 838 C C . THR A 1 99 ? 21.304 1.768 -16.082 1.00 92.00 99 THR A C 1
ATOM 840 O O . THR A 1 99 ? 20.180 2.257 -16.183 1.00 92.00 99 THR A O 1
ATOM 843 N N . HIS A 1 100 ? 22.108 2.130 -15.069 1.00 93.81 100 HIS A N 1
ATOM 844 C CA . HIS A 1 100 ? 21.685 3.099 -14.040 1.00 93.81 100 HIS A CA 1
ATOM 845 C C . HIS A 1 100 ? 21.412 4.496 -14.606 1.00 93.81 100 HIS A C 1
ATOM 847 O O . HIS A 1 100 ? 20.583 5.223 -14.063 1.00 93.81 100 HIS A O 1
ATOM 853 N N . GLU A 1 101 ? 22.125 4.899 -15.657 1.00 95.75 101 GLU A N 1
ATOM 854 C CA . GLU A 1 101 ? 21.923 6.203 -16.285 1.00 95.75 101 GLU A CA 1
ATOM 855 C C . GLU A 1 101 ? 20.601 6.241 -17.058 1.00 95.75 101 GLU A C 1
ATOM 857 O O . GLU A 1 101 ? 19.798 7.156 -16.868 1.00 95.75 101 GLU A O 1
ATOM 862 N N . GLU A 1 102 ? 20.345 5.225 -17.880 1.00 95.62 102 GLU A N 1
ATOM 863 C CA . GLU A 1 102 ? 19.113 5.121 -18.663 1.00 95.62 102 GLU A CA 1
ATOM 864 C C . GLU A 1 102 ? 17.889 4.953 -17.764 1.00 95.62 102 GLU A C 1
ATOM 866 O O . GLU A 1 102 ? 16.889 5.642 -17.955 1.00 95.62 102 GLU A O 1
ATOM 871 N N . ALA A 1 103 ? 17.985 4.129 -16.718 1.00 95.44 103 ALA A N 1
ATOM 872 C CA . ALA A 1 103 ? 16.917 3.962 -15.740 1.00 95.44 103 ALA A CA 1
ATOM 873 C C . ALA A 1 103 ? 16.551 5.280 -15.030 1.00 95.44 103 ALA A C 1
ATOM 875 O O . ALA A 1 103 ? 15.373 5.539 -14.783 1.00 95.44 103 ALA A O 1
ATOM 876 N N . ARG A 1 104 ? 17.530 6.154 -14.738 1.00 95.88 104 ARG A N 1
ATOM 877 C CA . ARG A 1 104 ? 17.263 7.493 -14.174 1.00 95.88 104 ARG A CA 1
ATOM 878 C C . ARG A 1 104 ? 16.563 8.408 -15.176 1.00 95.88 104 ARG A C 1
ATOM 880 O O . ARG A 1 104 ? 15.564 9.023 -14.818 1.00 95.88 104 ARG A O 1
ATOM 887 N N . LYS A 1 105 ? 17.027 8.453 -16.429 1.00 95.19 105 LYS A N 1
ATOM 888 C CA . LYS A 1 105 ? 16.360 9.211 -17.507 1.00 95.19 105 LYS A CA 1
ATOM 889 C C . LYS A 1 105 ? 14.925 8.726 -17.722 1.00 95.19 105 LYS A C 1
ATOM 891 O O . LYS A 1 105 ? 14.001 9.520 -17.886 1.00 95.19 105 LYS A O 1
ATOM 896 N N . PHE A 1 106 ? 14.716 7.414 -17.661 1.00 95.00 106 PHE A N 1
ATOM 897 C CA . PHE A 1 106 ? 13.392 6.817 -17.744 1.00 95.00 106 PHE A CA 1
ATOM 898 C C . PHE A 1 106 ? 12.510 7.194 -16.547 1.00 95.00 106 PHE A C 1
ATOM 900 O O . PHE A 1 106 ? 11.353 7.568 -16.738 1.00 95.00 106 PHE A O 1
ATOM 907 N N . LYS A 1 107 ? 13.056 7.192 -15.324 1.00 95.31 107 LYS A N 1
ATOM 908 C CA . LYS A 1 107 ? 12.356 7.684 -14.129 1.00 95.31 107 LYS A CA 1
ATOM 909 C C . LYS A 1 107 ? 11.889 9.136 -14.299 1.00 95.31 107 LYS A C 1
ATOM 911 O O . LYS A 1 107 ? 10.749 9.439 -13.966 1.00 95.31 107 LYS A O 1
ATOM 916 N N . GLU A 1 108 ? 12.714 10.019 -14.860 1.00 93.81 108 GLU A N 1
ATOM 917 C CA . GLU A 1 108 ? 12.326 11.415 -15.131 1.00 93.81 108 GLU A CA 1
ATOM 918 C C . GLU A 1 108 ? 11.148 11.518 -16.117 1.00 93.81 108 GLU A C 1
ATOM 920 O O . GLU A 1 108 ? 10.286 12.389 -15.978 1.00 93.81 108 GLU A O 1
ATOM 925 N N . ALA A 1 109 ? 11.077 10.623 -17.108 1.00 92.31 109 ALA A N 1
ATOM 926 C CA . ALA A 1 109 ? 9.921 10.527 -17.996 1.00 92.31 109 ALA A CA 1
ATOM 927 C C . ALA A 1 109 ? 8.678 10.016 -17.247 1.00 92.31 109 ALA A C 1
ATOM 929 O O . ALA A 1 109 ? 7.591 10.577 -17.399 1.00 92.31 109 ALA A O 1
ATOM 930 N N . LEU A 1 110 ? 8.840 9.005 -16.387 1.00 94.06 110 LEU A N 1
ATOM 931 C CA . LEU A 1 110 ? 7.759 8.477 -15.555 1.00 94.06 110 LEU A CA 1
ATOM 932 C C . LEU A 1 110 ? 7.240 9.489 -14.540 1.00 94.06 110 LEU A C 1
ATOM 934 O O . LEU A 1 110 ? 6.042 9.508 -14.287 1.00 94.06 110 LEU A O 1
ATOM 938 N N . ASP A 1 111 ? 8.093 10.357 -14.001 1.00 94.50 111 ASP A N 1
ATOM 939 C CA . ASP A 1 111 ? 7.690 11.420 -13.078 1.00 94.50 111 ASP A CA 1
ATOM 940 C C . ASP A 1 111 ? 6.654 12.373 -13.700 1.00 94.50 111 ASP A C 1
ATOM 942 O O . ASP A 1 111 ? 5.828 12.942 -12.986 1.00 94.50 111 ASP A O 1
ATOM 946 N N . LYS A 1 112 ? 6.642 12.514 -15.030 1.00 92.31 112 LYS A N 1
ATOM 947 C CA . LYS A 1 112 ? 5.631 13.305 -15.751 1.00 92.31 112 LYS A CA 1
ATOM 948 C C . LYS A 1 112 ? 4.319 12.543 -15.942 1.00 92.31 112 LYS A C 1
ATOM 950 O O . LYS A 1 112 ? 3.255 13.153 -15.946 1.00 92.31 112 LYS A O 1
ATOM 955 N N . ILE A 1 113 ? 4.392 11.222 -16.104 1.00 93.94 113 ILE A N 1
ATOM 956 C CA . ILE A 1 113 ? 3.227 10.345 -16.303 1.00 93.94 113 ILE A CA 1
ATOM 957 C C . ILE A 1 113 ? 2.543 10.053 -14.962 1.00 93.94 113 ILE A C 1
ATOM 959 O O . ILE A 1 113 ? 1.323 10.039 -14.862 1.00 93.94 113 ILE A O 1
ATOM 963 N N . TYR A 1 114 ? 3.309 9.840 -13.905 1.00 94.19 114 TYR A N 1
ATOM 964 C CA . TYR A 1 114 ? 2.797 9.595 -12.566 1.00 94.19 114 TYR A CA 1
ATOM 965 C C . TYR A 1 114 ? 3.154 10.804 -11.716 1.00 94.19 114 TYR A C 1
ATOM 967 O O . TYR A 1 114 ? 4.265 10.830 -11.208 1.00 94.19 114 TYR A O 1
ATOM 975 N N . PRO A 1 115 ? 2.305 11.832 -11.562 1.00 92.06 115 PRO A N 1
ATOM 976 C CA . PRO A 1 115 ? 2.582 12.919 -10.620 1.00 92.06 115 PRO A CA 1
ATOM 977 C C . PRO A 1 115 ? 2.647 12.390 -9.172 1.00 92.06 115 PRO A C 1
ATOM 979 O O . PRO A 1 115 ? 2.202 11.267 -8.913 1.00 92.06 115 PRO A O 1
ATOM 982 N N . PRO A 1 116 ? 3.217 13.151 -8.217 1.00 92.38 116 PRO A N 1
ATOM 983 C CA . PRO A 1 116 ? 3.165 12.775 -6.808 1.00 92.38 116 PRO A CA 1
ATOM 984 C C . PRO A 1 116 ? 1.711 12.528 -6.362 1.00 92.38 116 PRO A C 1
ATOM 986 O O . PRO A 1 116 ? 0.830 13.312 -6.720 1.00 92.38 116 PRO A O 1
ATOM 989 N N . PRO A 1 117 ? 1.435 11.447 -5.616 1.00 92.12 117 PRO A N 1
ATOM 990 C CA . PRO A 1 117 ? 0.074 11.085 -5.239 1.00 92.12 117 PRO A CA 1
ATOM 991 C C . PRO A 1 117 ? -0.535 12.106 -4.264 1.00 92.12 117 PRO A C 1
ATOM 993 O O . PRO A 1 117 ? 0.080 12.490 -3.274 1.00 92.12 117 PRO A O 1
ATOM 996 N N . GLU A 1 118 ? -1.783 12.513 -4.506 1.00 93.56 118 GLU A N 1
ATOM 997 C CA . GLU A 1 118 ? -2.535 13.423 -3.616 1.00 93.56 118 GLU A CA 1
ATOM 998 C C . GLU A 1 118 ? -3.389 12.687 -2.565 1.00 93.56 118 GLU A C 1
ATOM 1000 O O . GLU A 1 118 ? -3.971 13.292 -1.650 1.00 93.56 118 GLU A O 1
ATOM 1005 N N . GLU A 1 119 ? -3.485 11.368 -2.712 1.00 95.19 119 GLU A N 1
ATOM 1006 C CA . GLU A 1 119 ? -4.322 10.458 -1.928 1.00 95.19 119 GLU A CA 1
ATOM 1007 C C . GLU A 1 119 ? -3.539 9.675 -0.868 1.00 95.19 119 GLU A C 1
ATOM 1009 O O . GLU A 1 119 ? -4.153 9.064 0.002 1.00 95.19 119 GLU A O 1
ATOM 1014 N N . PHE A 1 120 ? -2.207 9.716 -0.885 1.00 96.75 120 PHE A N 1
ATOM 1015 C CA . PHE A 1 120 ? -1.374 9.174 0.184 1.00 96.75 120 PHE A CA 1
ATOM 1016 C C . PHE A 1 120 ? 0.004 9.834 0.220 1.00 96.75 120 PHE A C 1
ATOM 1018 O O . PHE A 1 120 ? 0.420 10.477 -0.740 1.00 96.75 120 PHE A O 1
ATOM 1025 N N . GLY A 1 121 ? 0.728 9.637 1.318 1.00 95.75 121 GLY A N 1
ATOM 1026 C CA . GLY A 1 121 ? 2.119 10.053 1.450 1.00 95.75 121 GLY A CA 1
ATOM 1027 C C . GLY A 1 121 ? 2.679 9.752 2.834 1.00 95.75 121 GLY A C 1
ATOM 1028 O O . GLY A 1 121 ? 2.038 9.078 3.641 1.00 95.75 121 GLY A O 1
ATOM 1029 N N . GLY A 1 122 ? 3.863 10.291 3.109 1.00 95.50 122 GLY A N 1
ATOM 1030 C CA . GLY A 1 122 ? 4.635 10.017 4.320 1.00 95.50 122 GLY A CA 1
ATOM 1031 C C . GLY A 1 122 ? 6.007 9.443 3.983 1.00 95.50 122 GLY A C 1
ATOM 1032 O O . GLY A 1 122 ? 6.437 9.506 2.835 1.00 95.50 122 GLY A O 1
ATOM 1033 N N . GLU A 1 123 ? 6.683 8.923 5.000 1.00 95.69 123 GLU A N 1
ATOM 1034 C CA . GLU A 1 123 ? 7.986 8.256 4.879 1.00 95.69 123 GLU A CA 1
ATOM 1035 C C . GLU A 1 123 ? 7.831 6.755 4.617 1.00 95.69 123 GLU A C 1
ATOM 1037 O O . GLU A 1 123 ? 8.703 6.151 4.005 1.00 95.69 123 GLU A O 1
ATOM 1042 N N . ALA A 1 124 ? 6.726 6.161 5.078 1.00 96.50 124 ALA A N 1
ATOM 1043 C CA . ALA A 1 124 ? 6.462 4.742 4.900 1.00 96.50 124 ALA A CA 1
ATOM 1044 C C . ALA A 1 124 ? 6.131 4.415 3.443 1.00 96.50 124 ALA A C 1
ATOM 1046 O O . ALA A 1 124 ? 5.561 5.237 2.716 1.00 96.50 124 ALA A O 1
ATOM 1047 N N . PHE A 1 125 ? 6.364 3.167 3.039 1.00 96.06 125 PHE A N 1
ATOM 1048 C CA . PHE A 1 125 ? 5.820 2.683 1.779 1.00 96.06 125 PHE A CA 1
ATOM 1049 C C 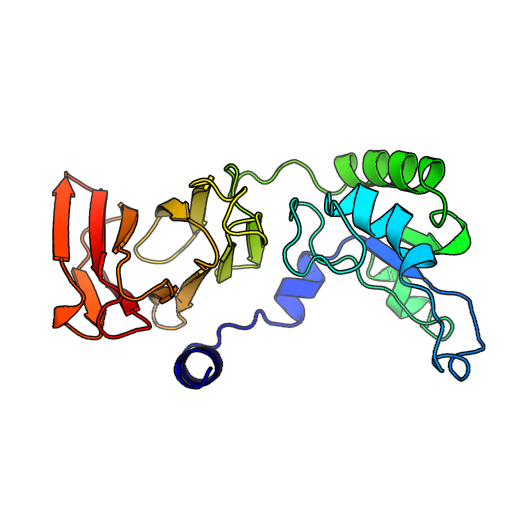. PHE A 1 125 ? 4.294 2.665 1.860 1.00 96.06 125 PHE A C 1
ATOM 1051 O O . PHE A 1 125 ? 3.722 2.030 2.750 1.00 96.06 125 PHE A O 1
ATOM 1058 N N . VAL A 1 126 ? 3.628 3.304 0.894 1.00 96.62 126 VAL A N 1
ATOM 1059 C CA . VAL A 1 126 ? 2.168 3.264 0.764 1.00 96.62 126 VAL A CA 1
ATOM 1060 C C . VAL A 1 126 ? 1.760 2.893 -0.654 1.00 96.62 126 VAL A C 1
ATOM 1062 O O . VAL A 1 126 ? 1.877 3.699 -1.568 1.00 96.62 126 VAL A O 1
ATOM 1065 N N . GLY A 1 127 ? 1.218 1.697 -0.857 1.00 94.44 127 GLY A N 1
ATOM 1066 C CA . GLY A 1 127 ? 0.605 1.302 -2.127 1.00 94.44 127 GLY A CA 1
ATOM 1067 C C . GLY A 1 127 ? -0.911 1.441 -2.059 1.00 94.44 127 GLY A C 1
ATOM 1068 O O . GLY A 1 127 ? -1.530 0.753 -1.255 1.00 94.44 127 GLY A O 1
ATOM 1069 N N . LYS A 1 128 ? -1.528 2.279 -2.903 1.00 94.50 128 LYS A N 1
ATOM 1070 C CA . LYS A 1 128 ? -2.993 2.431 -2.959 1.00 94.50 128 LYS A CA 1
ATOM 1071 C C . LYS A 1 128 ? -3.549 2.157 -4.352 1.00 94.50 128 LYS A C 1
ATOM 1073 O O . LYS A 1 128 ? -3.070 2.719 -5.329 1.00 94.50 128 LYS A O 1
ATOM 1078 N N . VAL A 1 129 ? -4.586 1.327 -4.437 1.00 93.81 129 VAL A N 1
ATOM 1079 C CA . VAL A 1 129 ? -5.313 1.005 -5.671 1.00 93.81 129 VAL A CA 1
ATOM 1080 C C . VAL A 1 129 ? -6.805 0.957 -5.348 1.00 93.81 129 VAL A C 1
ATOM 1082 O O . VAL A 1 129 ? -7.231 0.146 -4.529 1.00 93.81 129 VAL A O 1
ATOM 1085 N N . GLY A 1 130 ? -7.597 1.836 -5.970 1.00 92.38 130 GLY A N 1
ATOM 1086 C CA . GLY A 1 130 ? -9.020 1.966 -5.641 1.00 92.38 130 GLY A CA 1
ATOM 1087 C C . GLY A 1 130 ? -9.208 2.276 -4.155 1.00 92.38 130 GLY A C 1
ATOM 1088 O O . GLY A 1 130 ? -8.565 3.182 -3.622 1.00 92.38 130 GLY A O 1
ATOM 1089 N N . ASP A 1 131 ? -10.036 1.490 -3.473 1.00 95.31 131 ASP A N 1
ATOM 1090 C CA . ASP A 1 131 ? -10.274 1.620 -2.030 1.00 95.31 131 ASP A CA 1
ATOM 1091 C C . ASP A 1 131 ? -9.357 0.769 -1.154 1.00 95.31 131 ASP A C 1
ATOM 1093 O O . ASP A 1 131 ? -9.574 0.712 0.053 1.00 95.31 131 ASP A O 1
ATOM 1097 N N . LEU A 1 132 ? -8.368 0.087 -1.731 1.00 97.56 132 LEU A N 1
ATOM 1098 C CA . LEU A 1 132 ? -7.400 -0.730 -1.008 1.00 97.56 132 LEU A CA 1
ATOM 1099 C C . LEU A 1 132 ? -6.080 0.029 -0.871 1.00 97.56 132 LEU A C 1
ATOM 1101 O O . LEU A 1 132 ? -5.536 0.533 -1.854 1.00 97.56 132 LEU A O 1
ATOM 1105 N N . ALA A 1 133 ? -5.533 0.061 0.338 1.00 97.69 133 ALA A N 1
ATOM 1106 C CA . ALA A 1 133 ? -4.205 0.579 0.612 1.00 97.69 133 ALA A CA 1
ATOM 1107 C C . ALA A 1 133 ? -3.396 -0.403 1.459 1.00 97.69 133 ALA A C 1
ATOM 1109 O O . ALA A 1 133 ? -3.930 -1.056 2.355 1.00 97.69 133 ALA A O 1
ATOM 1110 N N . VAL A 1 134 ? -2.098 -0.474 1.196 1.00 97.56 134 VAL A N 1
ATOM 1111 C CA . VAL A 1 134 ? -1.120 -1.224 1.979 1.00 97.56 134 VAL A CA 1
ATOM 1112 C C . VAL A 1 134 ? -0.060 -0.249 2.462 1.00 97.56 134 VAL A C 1
ATOM 1114 O O . VAL A 1 134 ? 0.434 0.554 1.673 1.00 97.56 134 VAL A O 1
ATOM 1117 N N . VAL A 1 135 ? 0.282 -0.328 3.744 1.00 98.12 135 VAL A N 1
ATOM 1118 C CA . VAL A 1 135 ? 1.346 0.468 4.361 1.00 98.12 135 VAL A CA 1
ATOM 1119 C C . VAL A 1 135 ? 2.364 -0.473 4.982 1.00 98.12 135 VAL A C 1
ATOM 1121 O O . VAL A 1 135 ? 1.973 -1.375 5.724 1.00 98.12 135 VAL A O 1
ATOM 1124 N N . LEU A 1 136 ? 3.646 -0.260 4.700 1.00 97.12 136 LEU A N 1
ATOM 1125 C CA . LEU A 1 136 ? 4.756 -1.019 5.279 1.00 97.12 136 LEU A CA 1
ATOM 1126 C C . LEU A 1 136 ? 5.878 -0.073 5.695 1.00 97.12 136 LEU A C 1
ATOM 1128 O O . LEU A 1 136 ? 6.087 0.959 5.061 1.00 97.12 136 LEU A O 1
ATOM 1132 N N . ASN A 1 137 ? 6.616 -0.459 6.729 1.00 95.94 137 ASN A N 1
ATOM 1133 C CA . ASN A 1 137 ? 7.900 0.164 7.016 1.00 95.94 137 ASN A CA 1
ATOM 1134 C C . ASN A 1 137 ? 8.938 -0.277 5.975 1.00 95.94 137 ASN A C 1
ATOM 1136 O O . ASN A 1 137 ? 8.997 -1.464 5.643 1.00 95.94 137 ASN A O 1
ATOM 1140 N N . THR A 1 138 ? 9.734 0.661 5.470 1.00 94.44 138 THR A N 1
ATOM 1141 C CA . THR A 1 138 ? 10.696 0.407 4.389 1.00 94.44 138 THR A CA 1
ATOM 1142 C C . THR A 1 138 ? 11.990 -0.256 4.867 1.00 94.44 138 THR A C 1
ATOM 1144 O O . THR A 1 138 ? 12.712 -0.869 4.083 1.00 94.44 138 THR A O 1
ATOM 1147 N N . GLU A 1 139 ? 12.290 -0.202 6.167 1.00 93.31 139 GLU A N 1
ATOM 1148 C CA . GLU A 1 139 ? 13.526 -0.754 6.715 1.00 93.31 139 GLU A CA 1
ATOM 1149 C C . GLU A 1 139 ? 13.404 -2.250 7.041 1.00 93.31 139 GLU A C 1
ATOM 1151 O O . GLU A 1 139 ? 12.748 -2.675 7.995 1.00 93.31 139 GLU A O 1
ATOM 1156 N N . GLU A 1 140 ? 14.139 -3.078 6.299 1.00 89.50 140 GLU A N 1
ATOM 1157 C CA . GLU A 1 140 ? 14.153 -4.539 6.479 1.00 89.50 140 GLU A CA 1
ATOM 1158 C C . GLU A 1 140 ? 15.140 -5.019 7.551 1.00 89.50 140 GLU A C 1
ATOM 1160 O O . GLU A 1 140 ? 15.166 -6.194 7.931 1.00 89.50 140 GLU A O 1
ATOM 1165 N N . ARG A 1 141 ? 15.941 -4.101 8.102 1.00 89.62 141 ARG A N 1
ATOM 1166 C CA . ARG A 1 141 ? 16.905 -4.384 9.168 1.00 89.62 141 ARG A CA 1
ATOM 1167 C C . ARG A 1 141 ? 16.494 -3.710 10.464 1.00 89.62 141 ARG A C 1
ATOM 1169 O O . ARG A 1 141 ? 16.564 -2.494 10.607 1.00 89.62 141 ARG A O 1
ATOM 1176 N N . ARG A 1 142 ? 16.215 -4.523 11.487 1.00 88.00 142 ARG A N 1
ATOM 1177 C CA . ARG A 1 142 ? 15.775 -4.056 12.815 1.00 88.00 142 ARG A CA 1
ATOM 1178 C C . ARG A 1 142 ? 16.653 -2.964 13.440 1.00 88.00 142 ARG A C 1
ATOM 1180 O O . ARG A 1 142 ? 16.137 -2.133 14.173 1.00 88.00 142 ARG A O 1
ATOM 1187 N N . LYS A 1 143 ? 17.972 -2.994 13.208 1.00 90.56 143 LYS A N 1
ATOM 1188 C CA . LYS A 1 143 ? 18.918 -2.011 13.773 1.00 90.56 143 LYS A CA 1
ATOM 1189 C C . LYS A 1 143 ? 18.814 -0.625 13.128 1.00 90.56 143 LYS A C 1
ATOM 1191 O O . LYS A 1 143 ? 19.213 0.349 13.753 1.00 90.56 143 LYS A O 1
ATOM 1196 N N . GLU A 1 144 ? 18.340 -0.564 11.891 1.00 86.62 144 GLU A N 1
ATOM 1197 C CA . GLU A 1 144 ? 18.247 0.655 11.077 1.00 86.62 144 GLU A CA 1
ATOM 1198 C C . GLU A 1 144 ? 16.817 1.221 11.102 1.00 86.62 144 GLU A C 1
ATOM 1200 O O . GLU A 1 144 ? 16.620 2.422 10.929 1.00 86.62 144 GLU A O 1
ATOM 1205 N N . ALA A 1 145 ? 15.838 0.363 11.404 1.00 90.38 145 ALA A N 1
ATOM 1206 C CA . ALA A 1 145 ? 14.424 0.687 11.398 1.00 90.38 145 ALA A CA 1
ATOM 1207 C C . ALA A 1 145 ? 14.026 1.775 1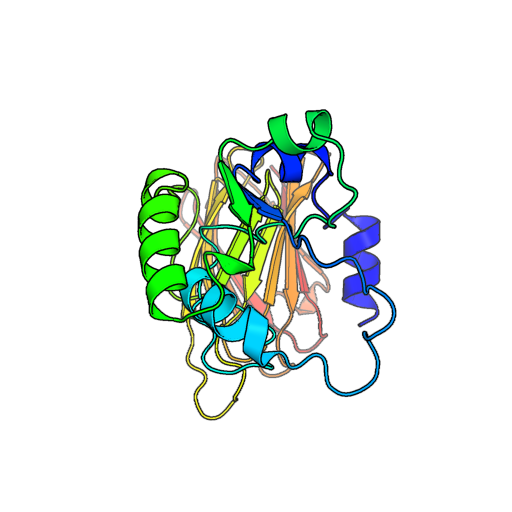2.403 1.00 90.38 145 ALA A C 1
ATOM 1209 O O . ALA A 1 145 ? 14.228 1.658 13.616 1.00 90.38 145 ALA A O 1
ATOM 1210 N N . LYS A 1 146 ? 13.384 2.812 11.868 1.00 93.69 146 LYS A N 1
ATOM 1211 C CA . LYS A 1 146 ? 12.729 3.895 12.606 1.00 93.69 146 LYS A CA 1
ATOM 1212 C C . LYS A 1 146 ? 11.224 3.803 12.395 1.00 93.69 146 LYS A C 1
ATOM 1214 O O . LYS A 1 146 ? 10.768 3.093 11.506 1.00 93.69 146 LYS A O 1
ATOM 1219 N N . GLU A 1 147 ? 10.453 4.501 13.221 1.00 96.06 147 GLU A N 1
ATOM 1220 C CA . GLU A 1 147 ? 9.048 4.724 12.889 1.00 96.06 147 GLU A CA 1
ATOM 1221 C C . GLU A 1 147 ? 8.959 5.637 11.668 1.00 96.06 147 GLU A C 1
ATOM 1223 O O . GLU A 1 147 ? 9.619 6.672 11.622 1.00 96.06 147 GLU A O 1
ATOM 1228 N N . GLU A 1 148 ? 8.135 5.244 10.706 1.00 97.56 148 GLU A N 1
ATOM 1229 C CA . GLU A 1 148 ? 7.897 5.989 9.476 1.00 97.56 148 GLU A CA 1
ATOM 1230 C C . GLU A 1 148 ? 6.452 6.462 9.456 1.00 97.56 148 GLU A C 1
ATOM 1232 O O . GLU A 1 148 ? 5.517 5.679 9.659 1.00 97.56 148 GLU A O 1
ATOM 1237 N N . SER A 1 149 ? 6.266 7.761 9.245 1.00 98.19 149 SER A N 1
ATOM 1238 C CA . SER A 1 149 ? 4.939 8.363 9.179 1.00 98.19 149 SER A CA 1
ATOM 1239 C C . SER A 1 149 ? 4.215 8.002 7.881 1.00 98.19 149 SER A C 1
ATOM 1241 O O . SER A 1 149 ? 4.834 7.817 6.834 1.00 98.19 149 SER A O 1
ATOM 1243 N N . PHE A 1 150 ? 2.885 7.939 7.928 1.00 98.50 150 PHE A N 1
ATOM 1244 C CA . PHE A 1 150 ? 2.056 7.777 6.736 1.00 98.50 150 PHE A CA 1
ATOM 1245 C C . PHE A 1 150 ? 0.724 8.513 6.859 1.00 98.50 150 PHE A C 1
ATOM 1247 O O . PHE A 1 150 ? 0.207 8.755 7.955 1.00 98.50 150 PHE A O 1
ATOM 1254 N N . TRP A 1 151 ? 0.124 8.800 5.708 1.00 98.62 151 TRP A N 1
ATOM 1255 C CA . TRP A 1 151 ? -1.282 9.150 5.596 1.00 98.62 151 TRP A CA 1
ATOM 1256 C C . TRP A 1 151 ? -1.899 8.591 4.314 1.00 98.62 151 TRP A C 1
ATOM 1258 O O . TRP A 1 151 ? -1.234 8.490 3.286 1.00 98.62 151 TRP A O 1
ATOM 1268 N N . VAL A 1 152 ? -3.188 8.252 4.372 1.00 98.69 152 VAL A N 1
ATOM 1269 C CA . VAL A 1 152 ? -3.972 7.717 3.249 1.00 98.69 152 VAL A CA 1
ATOM 1270 C C . VAL A 1 152 ? -5.373 8.315 3.276 1.00 98.69 152 VAL A C 1
ATOM 1272 O O . VAL A 1 152 ? -6.024 8.301 4.318 1.00 98.69 152 VAL A O 1
ATOM 1275 N N . LYS A 1 153 ? -5.852 8.832 2.147 1.00 98.44 153 LYS A N 1
ATOM 1276 C CA . LYS A 1 153 ? -7.234 9.283 1.949 1.00 98.44 153 LYS A CA 1
ATOM 1277 C C . LYS A 1 153 ? -8.056 8.176 1.298 1.00 98.44 153 LYS A C 1
ATOM 1279 O O . LYS A 1 153 ? -7.551 7.452 0.453 1.00 98.44 153 LYS A O 1
ATOM 1284 N N . PHE A 1 154 ? -9.331 8.080 1.636 1.00 97.94 154 PHE A N 1
ATOM 1285 C CA . PHE A 1 154 ? -10.291 7.188 0.980 1.00 97.94 154 PHE A CA 1
ATOM 1286 C C . PHE A 1 154 ? -11.442 8.034 0.468 1.00 97.94 154 PHE A C 1
ATOM 1288 O O . PHE A 1 154 ? -11.859 8.944 1.172 1.00 97.94 154 PHE A O 1
ATOM 1295 N N . GLU A 1 155 ? -11.949 7.778 -0.737 1.00 95.56 155 GLU A N 1
ATOM 1296 C CA . GLU A 1 155 ? -12.984 8.626 -1.352 1.00 95.56 155 GLU A CA 1
ATOM 1297 C C . GLU A 1 155 ? -14.387 8.322 -0.817 1.00 95.56 155 GLU A C 1
ATOM 1299 O O . GLU A 1 155 ? -15.229 9.217 -0.720 1.00 95.56 155 GLU A O 1
ATOM 1304 N N . ARG A 1 156 ? -14.623 7.072 -0.403 1.00 95.25 156 ARG A N 1
ATOM 1305 C CA . ARG A 1 156 ? -15.903 6.588 0.126 1.00 95.25 156 ARG A CA 1
ATOM 1306 C C . ARG A 1 156 ? -15.756 5.912 1.491 1.00 95.25 156 ARG A C 1
ATOM 1308 O O . ARG A 1 156 ? -14.660 5.782 2.028 1.00 95.25 156 ARG A O 1
ATOM 1315 N N . G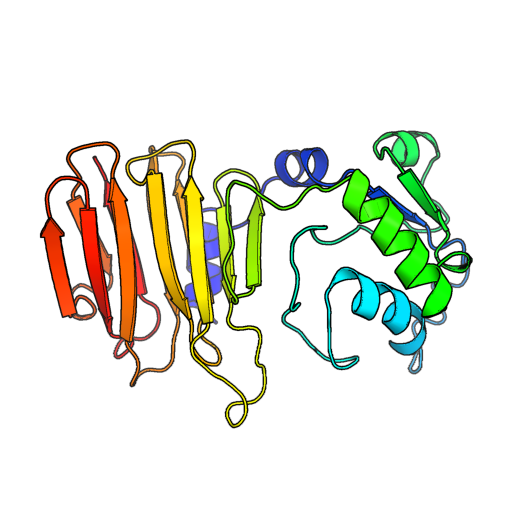LY A 1 157 ? -16.890 5.505 2.059 1.00 96.88 157 GLY A N 1
ATOM 1316 C CA . GLY A 1 157 ? -16.967 4.901 3.388 1.00 96.88 157 GLY A CA 1
ATOM 1317 C C . GLY A 1 157 ? -16.857 5.921 4.534 1.00 96.88 157 GLY A C 1
ATOM 1318 O O . GLY A 1 157 ? -16.711 7.128 4.302 1.00 96.88 157 GLY A O 1
ATOM 1319 N N . PRO A 1 158 ? -16.928 5.458 5.793 1.00 98.06 158 PRO A N 1
ATOM 1320 C CA . PRO A 1 158 ? -17.001 6.332 6.966 1.00 98.06 158 PRO A CA 1
ATOM 1321 C C . PRO A 1 158 ? -15.698 7.089 7.266 1.00 98.06 158 PRO A C 1
ATOM 1323 O O . PRO A 1 158 ? -15.732 8.097 7.972 1.00 98.06 158 PRO A O 1
ATOM 1326 N N . VAL A 1 159 ? -14.561 6.624 6.738 1.00 98.50 159 VAL A N 1
ATOM 1327 C CA . VAL A 1 159 ? -13.222 7.177 6.990 1.00 98.50 159 VAL A CA 1
ATOM 1328 C C . VAL A 1 159 ? -12.741 7.957 5.771 1.00 98.50 159 VAL A C 1
ATOM 1330 O O . VAL A 1 159 ? -12.619 7.408 4.683 1.00 98.50 159 VAL A O 1
ATOM 1333 N N . GLU A 1 160 ? -12.468 9.247 5.941 1.00 98.25 160 GLU A N 1
ATOM 1334 C CA . GLU A 1 160 ? -11.905 10.124 4.906 1.00 98.25 160 GLU A CA 1
ATOM 1335 C C . GLU A 1 160 ? -10.390 10.013 4.829 1.00 98.25 160 GLU A C 1
ATOM 1337 O O . GLU A 1 160 ? -9.831 9.971 3.736 1.00 98.25 160 GLU A O 1
ATOM 1342 N N . LYS A 1 161 ? -9.727 9.955 5.985 1.00 98.56 161 LYS A N 1
ATOM 1343 C CA . LYS A 1 161 ? -8.270 9.927 6.075 1.00 98.56 161 LYS A CA 1
ATOM 1344 C C . LYS A 1 161 ? -7.824 9.055 7.239 1.00 98.56 161 LYS A C 1
ATOM 1346 O O . LYS A 1 161 ? -8.404 9.135 8.320 1.00 98.56 161 LYS A O 1
ATOM 1351 N N . VAL A 1 162 ? -6.773 8.277 7.022 1.00 98.81 162 VAL A N 1
ATOM 1352 C CA . VAL A 1 162 ? -6.018 7.566 8.057 1.00 98.81 162 VAL A CA 1
ATOM 1353 C C . VAL A 1 162 ? -4.621 8.157 8.121 1.00 98.81 162 VAL A C 1
ATOM 1355 O O . VAL A 1 162 ? -3.998 8.373 7.086 1.00 98.81 162 VAL A O 1
ATOM 1358 N N . GLU A 1 163 ? -4.131 8.414 9.325 1.00 98.75 163 GLU A N 1
ATOM 1359 C CA . GLU A 1 163 ? -2.773 8.880 9.599 1.00 98.75 163 GLU A CA 1
ATOM 1360 C C . GLU A 1 163 ? -2.171 8.039 10.724 1.00 98.75 163 GLU A C 1
ATOM 1362 O O . GLU A 1 163 ? -2.882 7.627 11.643 1.00 98.75 163 GLU A O 1
ATOM 1367 N N . GLY A 1 164 ? -0.866 7.803 10.689 1.00 98.44 164 GLY A N 1
ATOM 1368 C CA . GLY A 1 164 ? -0.187 7.035 11.727 1.00 98.44 164 GLY A CA 1
ATOM 1369 C C . GLY A 1 164 ? 1.302 6.896 11.462 1.00 98.44 164 GLY A C 1
ATOM 1370 O O . GLY A 1 164 ? 1.873 7.625 10.648 1.00 98.44 164 GLY A O 1
ATOM 1371 N N . SER A 1 165 ? 1.917 5.944 12.154 1.00 97.94 165 SER A N 1
ATOM 1372 C CA . SER A 1 165 ? 3.273 5.487 11.872 1.00 97.94 165 SER A CA 1
ATOM 1373 C C . SER A 1 165 ? 3.332 3.963 11.831 1.00 97.94 165 SER A C 1
ATOM 1375 O O . SER A 1 165 ? 2.520 3.273 12.457 1.00 97.94 165 SER A O 1
ATOM 1377 N N . VAL A 1 166 ? 4.287 3.443 11.064 1.00 97.69 166 VAL A N 1
ATOM 1378 C CA . VAL A 1 166 ? 4.645 2.023 11.040 1.00 97.69 166 VAL A CA 1
ATOM 1379 C C . VAL A 1 166 ? 6.103 1.852 11.449 1.00 97.69 166 VAL A C 1
ATOM 1381 O O . VAL A 1 166 ? 6.981 2.571 10.977 1.00 97.69 166 VAL A O 1
ATOM 1384 N N . GLY A 1 167 ? 6.361 0.915 12.356 1.00 96.00 167 GLY A N 1
ATOM 1385 C CA . GLY A 1 167 ? 7.705 0.525 12.778 1.00 96.00 167 GLY A CA 1
ATOM 1386 C C . GLY A 1 167 ? 8.213 -0.727 12.062 1.00 96.00 167 GLY A C 1
ATOM 1387 O O . GLY A 1 167 ? 7.545 -1.293 11.199 1.00 96.00 167 GLY A O 1
ATOM 1388 N N . PHE A 1 168 ? 9.394 -1.197 12.467 1.00 95.81 168 PHE A N 1
ATOM 1389 C CA . PHE A 1 168 ? 10.048 -2.375 11.891 1.00 95.81 168 PHE A CA 1
ATOM 1390 C C . PHE A 1 168 ? 9.109 -3.582 11.716 1.00 95.81 168 PHE A C 1
ATOM 1392 O O . PHE A 1 168 ? 8.551 -4.073 12.699 1.00 95.81 168 PHE A O 1
ATOM 1399 N N . SER A 1 169 ? 9.006 -4.109 10.489 1.00 93.62 169 SER A N 1
ATOM 1400 C CA . SER A 1 169 ? 8.166 -5.273 10.137 1.00 93.62 169 SER A CA 1
ATOM 1401 C C . SER A 1 169 ? 6.674 -5.138 10.489 1.00 93.62 169 SER A C 1
ATOM 1403 O O . SER A 1 169 ? 5.952 -6.137 10.527 1.00 93.62 169 SER A O 1
ATOM 1405 N N . GLN A 1 170 ? 6.191 -3.918 10.729 1.00 96.25 170 GLN A N 1
ATOM 1406 C CA . GLN A 1 170 ? 4.769 -3.625 10.850 1.00 96.25 170 GLN A CA 1
ATOM 1407 C C . GLN A 1 170 ? 4.175 -3.403 9.460 1.00 96.25 170 GLN A C 1
ATOM 1409 O O . GLN A 1 170 ? 4.771 -2.727 8.618 1.00 96.25 170 GLN A O 1
ATOM 1414 N N . TYR A 1 171 ? 2.971 -3.926 9.240 1.00 97.19 171 TYR A N 1
ATOM 1415 C CA . TYR A 1 171 ? 2.206 -3.619 8.039 1.00 97.19 171 TYR A CA 1
ATOM 1416 C C . TYR A 1 171 ? 0.725 -3.422 8.347 1.00 97.19 171 TYR A C 1
ATOM 1418 O O . TYR A 1 171 ? 0.171 -3.992 9.295 1.00 97.19 171 TYR A O 1
ATOM 1426 N N . LEU A 1 172 ? 0.084 -2.615 7.507 1.00 98.56 172 LEU A N 1
ATOM 1427 C CA . LEU A 1 172 ? -1.346 -2.348 7.531 1.00 98.56 172 LEU A CA 1
ATOM 1428 C C . LEU A 1 172 ? -1.928 -2.633 6.150 1.00 98.56 172 LEU A C 1
ATOM 1430 O O . LEU A 1 172 ? -1.338 -2.264 5.138 1.00 98.56 172 LEU A O 1
ATOM 1434 N N . ILE A 1 173 ? -3.111 -3.235 6.113 1.00 98.69 173 ILE A N 1
ATOM 1435 C CA . ILE A 1 173 ? -3.929 -3.341 4.904 1.00 98.69 173 ILE A CA 1
ATOM 1436 C C . ILE A 1 173 ? -5.271 -2.714 5.227 1.00 98.69 173 ILE A C 1
ATOM 1438 O O . ILE A 1 173 ? -5.938 -3.124 6.172 1.00 98.69 173 ILE A O 1
ATOM 1442 N N . MET A 1 174 ? -5.654 -1.704 4.465 1.00 98.69 174 MET A N 1
ATOM 1443 C CA . MET A 1 174 ? -6.840 -0.894 4.702 1.00 98.69 174 MET A CA 1
ATOM 1444 C C . MET A 1 174 ? -7.750 -0.971 3.490 1.00 98.69 174 MET A C 1
ATOM 1446 O O . MET A 1 174 ? -7.270 -0.820 2.368 1.00 98.69 174 MET A O 1
ATOM 1450 N N . LYS A 1 175 ? -9.048 -1.191 3.693 1.00 98.56 175 LYS A N 1
ATOM 1451 C CA . LYS A 1 175 ? -10.004 -1.287 2.591 1.00 98.56 175 LYS A CA 1
ATOM 1452 C C . LYS A 1 175 ? -11.371 -0.719 2.959 1.00 98.56 175 LYS A C 1
ATOM 1454 O O . LYS A 1 175 ? -11.866 -0.992 4.049 1.00 98.56 175 LYS A O 1
ATOM 1459 N N . VAL A 1 176 ? -12.016 -0.001 2.038 1.00 98.19 176 VAL A N 1
ATOM 1460 C CA . VAL A 1 176 ? -13.480 0.173 2.090 1.00 98.19 176 VAL A CA 1
ATOM 1461 C C . VAL A 1 176 ? -14.132 -1.083 1.511 1.00 98.19 176 VAL A C 1
ATOM 1463 O O . VAL A 1 176 ? -13.942 -1.408 0.337 1.00 98.19 176 VAL A O 1
ATOM 1466 N N . LEU A 1 177 ? -14.846 -1.825 2.353 1.00 97.69 177 LEU A N 1
ATOM 1467 C CA . LEU A 1 177 ? -15.521 -3.064 1.986 1.00 97.69 177 LEU A CA 1
ATOM 1468 C C . LEU A 1 177 ? -16.774 -2.789 1.144 1.00 97.69 177 LEU A C 1
ATOM 1470 O O . LEU A 1 177 ? -17.276 -1.667 1.072 1.00 97.69 177 LEU A O 1
ATOM 1474 N N . GLU A 1 178 ? -17.295 -3.837 0.507 1.00 94.56 178 GLU A N 1
ATOM 1475 C CA . GLU A 1 178 ? -18.482 -3.753 -0.356 1.00 94.56 178 GLU A CA 1
ATOM 1476 C C . GLU A 1 178 ? -19.741 -3.305 0.399 1.00 94.56 178 GLU A C 1
ATOM 1478 O O . GLU A 1 178 ? -20.581 -2.612 -0.168 1.00 94.56 178 GLU A O 1
ATOM 1483 N N . ASP A 1 179 ? -19.837 -3.629 1.692 1.00 95.50 179 ASP A N 1
ATOM 1484 C CA . ASP A 1 179 ? -20.915 -3.175 2.581 1.00 95.50 179 ASP A CA 1
ATOM 1485 C C . ASP A 1 179 ? -20.787 -1.694 2.999 1.00 95.50 179 ASP A C 1
ATOM 1487 O O . ASP A 1 179 ? -21.592 -1.190 3.780 1.00 95.50 179 ASP A O 1
ATOM 1491 N N . GLY A 1 180 ? -19.768 -0.992 2.491 1.00 96.75 180 GLY A N 1
ATOM 1492 C CA . GLY A 1 180 ? -19.472 0.407 2.784 1.00 96.75 180 GLY A CA 1
ATOM 1493 C C . GLY A 1 180 ? -18.705 0.635 4.087 1.00 96.75 180 GLY A C 1
ATOM 1494 O O . GLY A 1 180 ? -18.339 1.778 4.373 1.00 96.75 180 GLY A O 1
ATOM 1495 N N . SER A 1 181 ? -18.430 -0.409 4.874 1.00 97.94 181 SER A N 1
ATOM 1496 C CA . SER A 1 181 ? -17.609 -0.289 6.078 1.00 97.94 181 SER A CA 1
ATOM 1497 C C . SER A 1 181 ? -16.129 -0.120 5.741 1.00 97.94 181 SER A C 1
ATOM 1499 O O . SER A 1 181 ? -15.656 -0.514 4.678 1.00 97.94 181 SER A O 1
ATOM 1501 N N . PHE A 1 182 ? -15.374 0.485 6.654 1.00 98.69 182 PHE A N 1
ATOM 1502 C CA . PHE A 1 182 ? -13.925 0.586 6.530 1.00 98.69 182 PHE A CA 1
ATOM 1503 C C . PHE A 1 182 ? -13.251 -0.473 7.401 1.00 98.69 182 PHE A C 1
ATOM 1505 O O . PHE A 1 182 ? -13.597 -0.633 8.571 1.00 98.69 182 PHE A O 1
ATOM 1512 N N . PHE A 1 183 ? -12.285 -1.181 6.831 1.00 98.75 183 PHE A N 1
ATOM 1513 C CA . PHE A 1 183 ? -11.572 -2.286 7.454 1.00 98.75 183 PHE A CA 1
ATOM 1514 C C . PHE A 1 183 ? -10.069 -2.016 7.486 1.00 98.75 183 PHE A C 1
ATOM 1516 O O . PHE A 1 183 ? -9.501 -1.537 6.506 1.00 98.75 183 PHE A O 1
ATOM 1523 N N . VAL A 1 184 ? -9.420 -2.388 8.589 1.00 98.75 184 VAL A N 1
ATOM 1524 C CA . VAL A 1 184 ? -7.962 -2.427 8.727 1.00 98.75 184 VAL A CA 1
ATOM 1525 C C . VAL A 1 184 ? -7.542 -3.799 9.237 1.00 98.75 184 VAL A C 1
ATOM 1527 O O . VAL A 1 184 ? -7.961 -4.207 10.316 1.00 98.75 184 VAL A O 1
ATOM 1530 N N . HIS A 1 185 ? -6.664 -4.473 8.505 1.00 98.56 185 HIS A N 1
ATOM 1531 C CA . HIS A 1 185 ? -5.826 -5.553 9.012 1.00 98.56 185 HIS A CA 1
ATOM 1532 C C . HIS A 1 185 ? -4.501 -4.942 9.467 1.00 98.56 185 HIS A C 1
ATOM 1534 O O . HIS A 1 185 ? -3.748 -4.420 8.646 1.00 98.56 185 HIS A O 1
ATOM 1540 N N . ALA A 1 186 ? -4.217 -4.998 10.764 1.00 98.31 186 ALA A N 1
ATOM 1541 C CA . ALA A 1 186 ? -2.991 -4.484 11.355 1.00 98.31 186 ALA A CA 1
ATOM 1542 C C . ALA A 1 186 ? -2.170 -5.630 11.946 1.00 98.31 186 ALA A C 1
ATOM 1544 O O . ALA A 1 186 ? -2.673 -6.413 12.758 1.00 98.31 186 ALA A O 1
ATOM 1545 N N . ASN A 1 187 ? -0.893 -5.705 11.583 1.00 97.56 187 ASN A N 1
ATOM 1546 C CA . ASN A 1 187 ? 0.022 -6.703 12.119 1.00 97.56 187 ASN A CA 1
ATOM 1547 C C . ASN A 1 187 ? 1.337 -6.061 12.565 1.00 97.56 187 ASN A C 1
ATOM 1549 O O . ASN A 1 187 ? 1.890 -5.207 11.872 1.00 97.56 187 ASN A O 1
ATOM 1553 N N . ASN A 1 188 ? 1.818 -6.483 13.730 1.00 96.06 188 ASN A N 1
ATOM 1554 C CA . ASN A 1 188 ? 3.049 -6.019 14.354 1.00 96.06 188 ASN A CA 1
ATOM 1555 C C . ASN A 1 188 ? 3.568 -7.096 15.323 1.00 96.06 188 ASN A C 1
ATOM 1557 O O . ASN A 1 188 ? 2.897 -8.101 15.567 1.00 96.06 188 ASN A O 1
ATOM 1561 N N . TYR A 1 189 ? 4.743 -6.873 15.909 1.00 94.44 189 TYR A N 1
ATOM 1562 C CA . TYR A 1 189 ? 5.245 -7.699 17.005 1.00 94.44 189 TYR A CA 1
ATOM 1563 C C . TYR A 1 189 ? 4.357 -7.609 18.251 1.00 94.44 189 TYR A C 1
ATOM 1565 O O . TYR A 1 189 ? 3.761 -6.573 18.535 1.00 94.44 189 TYR A O 1
ATOM 1573 N N . GLU A 1 190 ? 4.316 -8.698 19.017 1.00 94.88 190 GLU A N 1
ATOM 1574 C CA . GLU A 1 190 ? 3.446 -8.886 20.185 1.00 94.88 190 GLU A CA 1
ATOM 1575 C C . GLU A 1 190 ? 3.585 -7.782 21.251 1.00 94.88 190 GLU A C 1
ATOM 1577 O O . GLU A 1 190 ? 2.605 -7.362 21.870 1.00 94.88 190 GLU A O 1
ATOM 1582 N N . ASP A 1 191 ? 4.804 -7.272 21.439 1.00 93.94 191 ASP A N 1
ATOM 1583 C CA . ASP A 1 191 ? 5.147 -6.221 22.400 1.00 93.94 191 ASP A CA 1
ATOM 1584 C C . ASP A 1 191 ? 4.809 -4.802 21.910 1.00 93.94 191 ASP A C 1
ATOM 1586 O O . ASP A 1 191 ? 5.012 -3.828 22.639 1.00 93.94 191 ASP A O 1
ATOM 1590 N N . LYS A 1 192 ? 4.305 -4.664 20.679 1.00 95.69 192 LYS A N 1
ATOM 1591 C CA . LYS A 1 192 ? 4.045 -3.378 20.031 1.00 95.69 192 LYS A CA 1
ATOM 1592 C C . LYS A 1 192 ? 2.569 -3.005 20.026 1.00 95.69 192 LYS A C 1
ATOM 1594 O O . LYS A 1 192 ? 1.661 -3.819 20.215 1.00 95.69 192 LYS A O 1
ATOM 1599 N N . VAL A 1 193 ? 2.353 -1.717 19.781 1.00 97.06 193 VAL A N 1
ATOM 1600 C CA . VAL A 1 193 ? 1.037 -1.111 19.596 1.00 97.06 193 VAL A CA 1
ATOM 1601 C C . VAL A 1 193 ? 0.980 -0.402 18.251 1.00 97.06 193 VAL A C 1
ATOM 1603 O O . VAL A 1 193 ? 1.977 0.161 17.803 1.00 97.06 193 VAL A O 1
ATOM 1606 N N . THR A 1 194 ? -0.192 -0.408 17.628 1.00 98.12 194 THR A N 1
ATOM 1607 C CA . THR A 1 194 ? -0.484 0.393 16.436 1.00 98.12 194 THR A CA 1
ATOM 1608 C C . THR A 1 194 ? -1.367 1.567 16.838 1.00 98.12 194 THR A C 1
ATOM 1610 O O . THR A 1 194 ? -2.377 1.370 17.516 1.00 98.12 194 THR A O 1
ATOM 1613 N N . ARG A 1 195 ? -1.005 2.780 16.403 1.00 98.19 195 ARG A N 1
ATOM 1614 C CA . ARG A 1 195 ? -1.782 4.008 16.622 1.00 98.19 195 ARG A CA 1
ATOM 1615 C C . ARG A 1 195 ? -2.237 4.586 15.294 1.00 98.19 195 ARG A C 1
ATOM 1617 O O . ARG A 1 195 ? -1.408 4.908 14.447 1.00 98.19 195 ARG A O 1
ATOM 1624 N N . LEU A 1 196 ? -3.548 4.741 15.140 1.00 98.69 196 LEU A N 1
ATOM 1625 C CA . LEU A 1 196 ? -4.170 5.323 13.956 1.00 98.69 196 LEU A CA 1
ATOM 1626 C C . LEU A 1 196 ? -4.999 6.538 14.349 1.00 98.69 196 LEU A C 1
ATOM 1628 O O . LEU A 1 196 ? -5.796 6.484 15.284 1.00 98.69 196 LEU A O 1
ATOM 1632 N N . ARG A 1 197 ? -4.857 7.622 13.595 1.00 98.69 197 ARG A N 1
ATOM 1633 C CA . ARG A 1 197 ? -5.749 8.778 13.636 1.00 98.69 197 ARG A CA 1
ATOM 1634 C C . ARG A 1 197 ? -6.645 8.729 12.413 1.00 98.69 197 ARG A C 1
ATOM 1636 O O . ARG A 1 197 ? -6.172 8.729 11.281 1.00 98.69 197 ARG A O 1
ATOM 1643 N N . LEU A 1 198 ? -7.944 8.674 12.655 1.00 98.69 198 LEU A N 1
ATOM 1644 C CA . LEU A 1 198 ? -8.977 8.601 11.637 1.00 98.69 198 LEU A CA 1
ATOM 1645 C C . LEU A 1 198 ? -9.672 9.955 11.554 1.00 98.69 198 LEU A C 1
ATOM 1647 O O . LEU A 1 198 ? -10.147 10.459 12.570 1.00 98.69 198 LEU A O 1
ATOM 1651 N N . THR A 1 199 ? -9.767 10.521 10.356 1.00 98.62 199 THR A N 1
ATOM 1652 C CA . THR A 1 199 ? -10.718 11.595 10.045 1.00 98.62 199 THR A CA 1
ATOM 1653 C C . THR A 1 199 ? -11.961 10.958 9.446 1.00 98.62 199 THR A C 1
ATOM 1655 O O . THR A 1 199 ? -11.869 10.189 8.491 1.00 98.62 199 THR A O 1
ATOM 1658 N N . LEU A 1 200 ? -13.116 11.245 10.033 1.00 98.31 200 LEU A N 1
ATOM 1659 C CA . LEU A 1 200 ? -14.389 10.602 9.740 1.00 98.31 200 LEU A CA 1
ATOM 1660 C C . LEU A 1 200 ? -15.319 11.563 9.003 1.00 98.31 200 LEU A C 1
ATOM 1662 O O . LEU A 1 200 ? -15.352 12.760 9.299 1.00 98.31 200 LEU A O 1
ATOM 1666 N N . ARG A 1 201 ? -16.131 11.019 8.092 1.00 97.00 201 ARG A N 1
ATOM 1667 C CA . ARG A 1 201 ? -17.149 11.789 7.354 1.00 97.00 201 ARG A CA 1
ATOM 1668 C C . ARG A 1 201 ? -18.389 12.121 8.178 1.00 97.00 201 ARG A C 1
ATOM 1670 O O . ARG A 1 201 ? -19.161 12.999 7.811 1.00 97.00 201 ARG A O 1
ATOM 1677 N N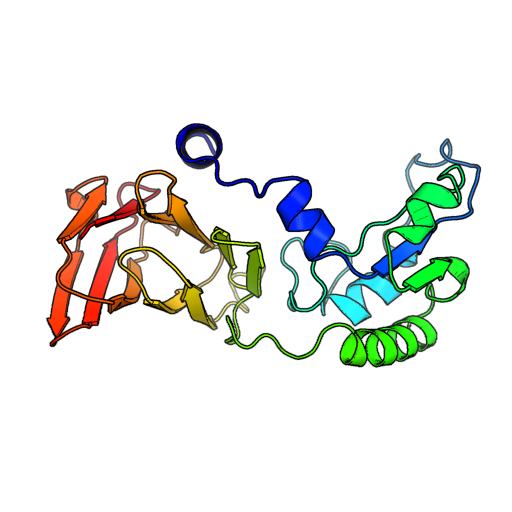 . GLY A 1 202 ? -18.605 11.408 9.275 1.00 94.00 202 GLY A N 1
ATOM 1678 C CA . GLY A 1 202 ? -19.785 11.551 10.111 1.00 94.00 202 GLY A CA 1
ATOM 1679 C C . GLY A 1 202 ? -19.643 10.770 11.407 1.00 94.00 202 GLY A C 1
ATOM 1680 O O . GLY A 1 202 ? -18.540 10.377 11.794 1.00 94.00 202 GLY A O 1
ATOM 1681 N N . LYS A 1 203 ? -20.773 10.538 12.080 1.00 93.44 203 LYS A N 1
ATOM 1682 C CA . LYS A 1 203 ? -20.802 9.610 13.213 1.00 93.44 203 LYS A CA 1
ATOM 1683 C C . LYS A 1 203 ? -20.406 8.219 12.721 1.00 93.44 203 LYS A C 1
ATOM 1685 O O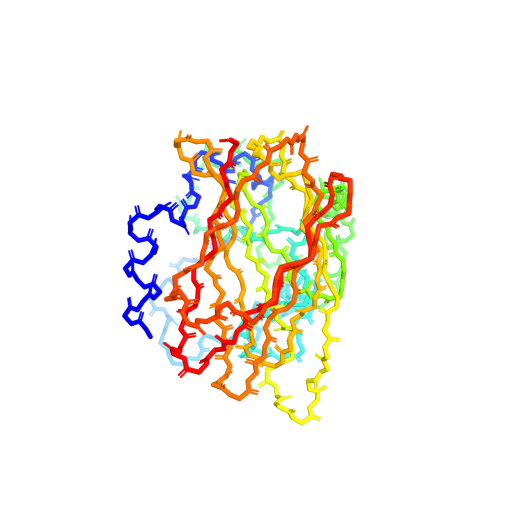 . LYS A 1 203 ? -20.805 7.808 11.636 1.00 93.44 203 LYS A O 1
ATOM 1690 N N . ALA A 1 204 ? -19.597 7.540 13.520 1.00 95.19 204 ALA A N 1
ATOM 1691 C CA . ALA A 1 204 ? -19.164 6.188 13.242 1.00 95.19 204 ALA A CA 1
ATOM 1692 C C . ALA A 1 204 ? -18.917 5.434 14.549 1.00 95.19 204 ALA A C 1
ATOM 1694 O O . ALA A 1 204 ? -18.691 6.033 15.603 1.00 95.19 204 ALA A O 1
ATOM 1695 N N . LYS A 1 205 ? -18.919 4.109 14.462 1.00 96.06 205 LYS A N 1
ATOM 1696 C CA . LYS A 1 205 ? -18.518 3.182 15.514 1.00 96.06 205 LYS A CA 1
ATOM 1697 C C . LYS A 1 205 ? -17.223 2.489 15.104 1.00 96.06 205 LYS A C 1
ATOM 1699 O O . LYS A 1 205 ? -17.104 2.046 13.965 1.00 96.06 205 LYS A O 1
ATOM 1704 N N . VAL A 1 206 ? -16.292 2.369 16.049 1.00 97.88 206 VAL A N 1
ATOM 1705 C CA . VAL A 1 206 ? -15.064 1.572 15.913 1.00 97.88 206 VAL A CA 1
ATOM 1706 C C . VAL A 1 206 ? -15.262 0.245 16.646 1.00 97.88 206 VAL A C 1
ATOM 1708 O O . VAL A 1 206 ? -15.660 0.235 17.809 1.00 97.88 206 VAL A O 1
ATOM 1711 N N . GLU A 1 207 ? -14.994 -0.865 15.968 1.00 98.19 207 GLU A N 1
ATOM 1712 C CA . GLU A 1 207 ? -14.989 -2.226 16.515 1.00 98.19 207 GLU A CA 1
ATOM 1713 C C . GLU A 1 207 ? -13.612 -2.845 16.252 1.00 98.19 207 GLU A C 1
ATOM 1715 O O . GLU A 1 207 ? -13.062 -2.691 15.163 1.00 98.19 207 GLU A O 1
ATOM 1720 N N . VAL A 1 208 ? -13.043 -3.533 17.240 1.00 98.31 208 VAL A N 1
ATOM 1721 C CA . VAL A 1 208 ? -11.716 -4.156 17.143 1.00 98.31 208 VAL A CA 1
ATOM 1722 C C . VAL A 1 208 ? -11.840 -5.648 17.427 1.00 98.31 208 VAL A C 1
ATOM 1724 O O . VAL A 1 208 ? -12.575 -6.038 18.330 1.00 98.31 208 VAL A O 1
ATOM 1727 N N . LYS A 1 209 ? -11.138 -6.481 16.652 1.00 97.62 209 LYS A N 1
ATOM 1728 C CA . LYS A 1 209 ? -11.047 -7.930 16.873 1.00 97.62 209 LYS A CA 1
ATOM 1729 C C . LYS A 1 209 ? -9.592 -8.394 16.928 1.00 97.62 209 LYS A C 1
ATOM 1731 O O . LYS A 1 209 ? -8.860 -8.120 15.973 1.00 97.62 209 LYS A O 1
ATOM 1736 N N . PRO A 1 210 ? -9.193 -9.158 17.958 1.00 97.06 210 PRO A N 1
ATOM 1737 C CA . PRO A 1 210 ? -9.984 -9.495 19.154 1.00 97.06 210 PRO A CA 1
ATOM 1738 C C . PRO A 1 210 ? -10.286 -8.250 20.012 1.00 97.06 210 PRO A C 1
ATOM 1740 O O . PRO A 1 210 ? -9.580 -7.249 19.899 1.00 97.06 210 PRO A O 1
ATOM 1743 N N . GLU A 1 211 ? -11.356 -8.271 20.812 1.00 96.75 211 GLU A N 1
ATOM 1744 C CA . GLU A 1 211 ? -11.817 -7.081 21.556 1.00 96.75 211 GLU A CA 1
ATOM 1745 C C . GLU A 1 211 ? -10.766 -6.609 22.570 1.00 96.75 211 GLU A C 1
ATOM 1747 O O . GLU A 1 211 ? -10.537 -5.411 22.733 1.00 96.75 211 GLU A O 1
ATOM 1752 N N . GLU A 1 212 ? -10.046 -7.556 23.169 1.00 96.31 212 GLU A N 1
ATOM 1753 C CA . GLU A 1 212 ? -8.965 -7.340 24.131 1.00 96.31 212 GLU A CA 1
ATOM 1754 C C . GLU A 1 212 ? -7.747 -6.641 23.514 1.00 96.31 212 GLU A C 1
ATOM 1756 O O . GLU A 1 212 ? -6.892 -6.129 24.239 1.00 96.31 212 GLU A O 1
ATOM 1761 N N . ALA A 1 213 ? -7.644 -6.607 22.180 1.00 97.50 213 ALA A N 1
ATOM 1762 C CA . ALA A 1 213 ? -6.600 -5.852 21.501 1.00 97.50 213 ALA A CA 1
ATOM 1763 C C . ALA A 1 213 ? -6.840 -4.339 21.571 1.00 97.50 213 ALA A C 1
ATOM 1765 O O . ALA A 1 213 ? -5.898 -3.576 21.353 1.00 97.50 213 ALA A O 1
ATOM 1766 N N . LEU A 1 214 ? -8.062 -3.875 21.856 1.00 97.75 214 LEU A N 1
ATOM 1767 C CA . LEU A 1 214 ? -8.339 -2.448 21.955 1.00 97.75 214 LEU A CA 1
ATOM 1768 C C . LEU A 1 214 ? -7.749 -1.869 23.245 1.00 97.75 214 LEU A C 1
ATOM 1770 O O . LEU A 1 214 ? -8.246 -2.112 24.340 1.00 97.75 214 LEU A O 1
ATOM 1774 N N . VAL A 1 215 ? -6.717 -1.037 23.103 1.00 97.00 215 VAL A N 1
ATOM 1775 C CA . VAL A 1 215 ? -6.099 -0.335 24.236 1.00 97.00 215 VAL A CA 1
ATOM 1776 C C . VAL A 1 215 ? -6.886 0.929 24.551 1.00 97.00 215 VAL A C 1
ATOM 1778 O O . VAL A 1 215 ? -7.205 1.205 25.707 1.00 97.00 215 VAL A O 1
ATOM 1781 N N . LYS A 1 216 ? -7.184 1.731 23.522 1.00 96.75 216 LYS A N 1
ATOM 1782 C CA . LYS A 1 216 ? -7.852 3.023 23.694 1.00 96.75 216 LYS A CA 1
ATOM 1783 C C . LYS A 1 216 ? -8.519 3.488 22.406 1.00 96.75 216 LYS A C 1
ATOM 1785 O O . LYS A 1 216 ? -7.938 3.376 21.331 1.00 96.75 216 LYS A O 1
ATOM 1790 N N . VAL A 1 217 ? -9.697 4.099 22.536 1.00 97.00 217 VAL A N 1
ATOM 1791 C CA . VAL A 1 217 ? -10.263 4.980 21.505 1.00 97.00 217 VAL A CA 1
ATOM 1792 C C . VAL A 1 217 ? -10.534 6.343 22.123 1.00 97.00 217 VAL A C 1
ATOM 1794 O O . VAL A 1 217 ? -11.239 6.441 23.128 1.00 97.00 217 VAL A O 1
ATOM 1797 N N . ARG A 1 218 ? -9.986 7.403 21.528 1.00 97.19 218 ARG A N 1
ATOM 1798 C CA . ARG A 1 218 ? -10.285 8.787 21.904 1.00 97.19 218 ARG A CA 1
ATOM 1799 C C . ARG A 1 218 ? -11.012 9.479 20.763 1.00 97.19 218 ARG A C 1
ATOM 1801 O O . ARG A 1 218 ? -10.532 9.488 19.636 1.00 97.19 218 ARG A O 1
ATOM 1808 N N . TRP A 1 219 ? -12.142 10.093 21.084 1.00 96.44 219 TRP A N 1
ATOM 1809 C CA . TRP A 1 219 ? -12.953 10.838 20.130 1.00 96.44 219 TRP A CA 1
ATOM 1810 C C . TRP A 1 219 ? -12.744 12.338 20.298 1.00 96.44 219 TRP A C 1
ATOM 1812 O O . TRP A 1 219 ? -12.754 12.852 21.417 1.00 96.44 219 TRP A O 1
ATOM 1822 N N . GLU A 1 220 ? -12.593 13.041 19.180 1.00 94.06 220 GLU A N 1
ATOM 1823 C CA . GLU A 1 220 ? -12.553 14.498 19.128 1.00 94.06 220 GLU A CA 1
ATOM 1824 C C . GLU A 1 220 ? -13.267 14.986 17.863 1.00 94.06 220 GLU A C 1
ATOM 1826 O O . GLU A 1 220 ? -12.728 14.923 16.760 1.00 94.06 220 GLU A O 1
ATOM 1831 N N . ARG A 1 221 ? -14.500 15.486 18.015 1.00 92.56 221 ARG A N 1
ATOM 1832 C CA . ARG A 1 221 ? -15.360 15.906 16.892 1.00 92.56 221 ARG A CA 1
ATOM 1833 C C . ARG A 1 221 ? -15.509 14.784 15.851 1.00 92.56 221 ARG A C 1
ATOM 1835 O O . ARG A 1 221 ? -16.082 13.747 16.160 1.00 92.56 221 ARG A O 1
ATOM 1842 N N . ASN A 1 222 ? -15.008 14.998 14.635 1.00 95.50 222 ASN A N 1
ATOM 1843 C CA . ASN A 1 222 ? -15.010 14.043 13.532 1.00 95.50 222 ASN A CA 1
ATOM 1844 C C . ASN A 1 222 ? -13.703 13.237 13.445 1.00 95.50 222 ASN A C 1
ATOM 1846 O O . ASN A 1 222 ? -13.391 12.695 12.389 1.00 95.50 222 ASN A O 1
ATOM 1850 N N . LYS A 1 223 ? -12.914 13.179 14.521 1.00 97.31 223 LYS A N 1
ATOM 1851 C CA . LYS A 1 223 ? -11.672 12.410 14.586 1.00 97.31 223 LYS A CA 1
ATOM 1852 C C . LYS A 1 223 ? -11.748 11.320 15.645 1.00 97.31 223 LYS A C 1
ATOM 1854 O O . LYS A 1 223 ? -12.319 11.525 16.718 1.00 97.31 223 LYS A O 1
ATOM 1859 N N . ALA A 1 224 ? -11.126 10.186 15.347 1.00 97.81 224 ALA A N 1
ATOM 1860 C CA . ALA A 1 224 ? -10.915 9.098 16.291 1.00 97.81 224 ALA A CA 1
ATOM 1861 C C . ALA A 1 224 ? -9.434 8.714 16.318 1.00 97.81 224 ALA A C 1
ATOM 1863 O O . ALA A 1 224 ? -8.838 8.451 15.278 1.00 97.81 224 ALA A O 1
ATOM 1864 N N . GLU A 1 225 ? -8.841 8.669 17.502 1.00 98.25 225 GLU A N 1
ATOM 1865 C CA . GLU A 1 225 ? -7.520 8.089 17.729 1.00 98.25 225 GLU A CA 1
ATOM 1866 C C . GLU A 1 225 ? -7.710 6.684 18.298 1.00 98.25 225 GLU A C 1
ATOM 1868 O O . GLU A 1 225 ? -8.300 6.525 19.368 1.00 98.25 225 GLU A O 1
ATOM 1873 N N . VAL A 1 226 ? -7.258 5.674 17.557 1.00 98.44 226 VAL A N 1
ATOM 1874 C CA . VAL A 1 226 ? -7.407 4.251 17.877 1.00 98.44 226 VAL A CA 1
ATOM 1875 C C . VAL A 1 226 ? -6.028 3.676 18.176 1.00 98.44 226 VAL A C 1
ATOM 1877 O O . VAL A 1 226 ? -5.136 3.723 17.330 1.00 98.44 226 VAL A O 1
ATOM 1880 N N . GLU A 1 227 ? -5.861 3.120 19.372 1.00 98.44 227 GLU A N 1
ATOM 1881 C CA . GLU A 1 227 ? -4.656 2.406 19.795 1.00 98.44 227 GLU A CA 1
ATOM 1882 C C . GLU A 1 227 ? -4.990 0.933 20.037 1.00 98.44 227 GLU A C 1
ATOM 1884 O O . GLU A 1 227 ? -5.906 0.613 20.803 1.00 98.44 227 GLU A O 1
ATOM 1889 N N . VAL A 1 228 ? -4.244 0.040 19.383 1.00 98.44 228 VAL A N 1
ATOM 1890 C CA . VAL A 1 228 ? -4.416 -1.414 19.498 1.00 98.44 228 VAL A CA 1
ATOM 1891 C C . VAL A 1 228 ? -3.114 -2.116 19.863 1.00 98.44 228 VAL A C 1
ATOM 1893 O O . VAL A 1 228 ? -2.040 -1.714 19.420 1.00 98.44 228 VAL A O 1
ATOM 1896 N N . SER A 1 229 ? -3.212 -3.176 20.661 1.00 97.94 229 SER A N 1
ATOM 1897 C CA . SER A 1 229 ? -2.108 -4.046 21.062 1.00 97.94 229 SER A CA 1
ATOM 1898 C C . SER A 1 229 ? -2.064 -5.304 20.205 1.00 97.94 229 SER A C 1
ATOM 1900 O O . SER A 1 229 ? -3.096 -5.905 19.918 1.00 97.94 229 SER A O 1
ATOM 1902 N N . HIS A 1 230 ? -0.856 -5.750 19.867 1.00 97.31 230 HIS A N 1
ATOM 1903 C CA . HIS A 1 230 ? -0.634 -6.969 19.091 1.00 97.31 230 HIS A CA 1
ATOM 1904 C C . HIS A 1 230 ? -0.351 -8.204 19.953 1.00 97.31 230 HIS A C 1
ATOM 1906 O O . HIS A 1 230 ? 0.090 -9.225 19.432 1.00 97.31 230 HIS A O 1
ATOM 1912 N N . ARG A 1 231 ? -0.656 -8.160 21.260 1.00 96.19 231 ARG A N 1
ATOM 1913 C CA . ARG A 1 231 ? -0.481 -9.308 22.172 1.00 96.19 231 ARG A CA 1
ATOM 1914 C C . ARG A 1 231 ? -1.217 -10.573 21.731 1.00 96.19 231 ARG A C 1
ATOM 1916 O O . ARG A 1 231 ? -0.776 -11.677 22.007 1.00 96.19 231 ARG A O 1
ATOM 1923 N N . GLN A 1 232 ? -2.338 -10.404 21.037 1.00 93.19 232 GLN A N 1
ATOM 1924 C CA . GLN A 1 232 ? -3.135 -11.498 20.473 1.00 93.19 232 GLN A CA 1
ATOM 1925 C C . GLN A 1 232 ? -2.820 -11.746 18.981 1.00 93.19 232 GLN A C 1
ATOM 1927 O O . GLN A 1 232 ? -3.552 -12.447 18.285 1.00 93.19 232 GLN A O 1
ATOM 1932 N N . GLY A 1 233 ? -1.742 -11.146 18.468 1.00 94.31 233 GLY A N 1
ATOM 1933 C CA . GLY A 1 233 ? -1.325 -11.202 17.072 1.00 94.31 233 GLY A CA 1
ATOM 1934 C C . GLY A 1 233 ? -1.988 -10.139 16.191 1.00 94.31 233 GLY A C 1
ATOM 1935 O O . GLY A 1 233 ? -1.971 -8.942 16.486 1.00 94.31 233 GLY A O 1
ATOM 1936 N N . VAL A 1 234 ? -2.527 -10.585 15.055 1.00 96.94 234 VAL A N 1
ATOM 1937 C CA . VAL A 1 234 ? -3.174 -9.717 14.061 1.00 96.94 234 VAL A CA 1
ATOM 1938 C C . VAL A 1 234 ? -4.440 -9.097 14.640 1.00 96.94 234 VAL A C 1
ATOM 1940 O O . VAL A 1 234 ? -5.300 -9.800 15.171 1.00 96.94 234 VAL A O 1
ATOM 1943 N N . VAL A 1 235 ? -4.587 -7.789 14.443 1.00 98.06 235 VAL A N 1
ATOM 1944 C CA . VAL A 1 235 ? -5.747 -7.018 14.883 1.00 98.06 235 VAL A CA 1
ATOM 1945 C C . VAL A 1 235 ? -6.546 -6.546 13.678 1.00 98.06 235 VAL A C 1
ATOM 1947 O O . VAL A 1 235 ? -5.991 -6.089 12.680 1.00 98.06 235 VAL A O 1
ATOM 1950 N N . ARG A 1 236 ? -7.867 -6.639 13.782 1.00 98.50 236 ARG A N 1
ATOM 1951 C CA . ARG A 1 236 ? -8.819 -6.180 12.773 1.00 98.50 236 ARG A CA 1
ATOM 1952 C C . ARG A 1 236 ? -9.596 -5.003 13.326 1.00 98.50 236 ARG A C 1
ATOM 1954 O O . ARG A 1 236 ? -10.208 -5.136 14.380 1.00 98.50 236 ARG A O 1
ATOM 1961 N N . ILE A 1 237 ? -9.594 -3.880 12.626 1.00 98.69 237 ILE A N 1
ATOM 1962 C CA . ILE A 1 237 ? -10.347 -2.685 13.009 1.00 98.69 237 ILE A CA 1
ATOM 1963 C C . ILE A 1 237 ? -11.446 -2.481 11.974 1.00 98.69 237 ILE A C 1
ATOM 1965 O O . ILE A 1 237 ? -11.170 -2.435 10.779 1.00 98.69 237 ILE A O 1
ATOM 1969 N N . PHE A 1 238 ? -12.682 -2.347 12.433 1.00 98.62 238 PHE A N 1
ATOM 1970 C CA . PHE A 1 238 ? -13.836 -2.014 11.612 1.00 98.62 238 PHE A CA 1
ATOM 1971 C C . PHE A 1 238 ? -14.356 -0.642 12.014 1.00 98.62 238 PHE A C 1
ATOM 1973 O O . PHE A 1 238 ? -14.511 -0.351 13.200 1.00 98.62 238 PHE A O 1
ATOM 1980 N N . VAL A 1 239 ? -14.671 0.181 11.024 1.00 98.44 239 VAL A N 1
ATOM 1981 C CA . VAL A 1 239 ? -15.349 1.460 11.211 1.00 98.44 239 VAL A CA 1
ATOM 1982 C C . VAL A 1 239 ? -16.624 1.439 10.386 1.00 98.44 239 VAL A C 1
ATOM 1984 O O . VAL A 1 239 ? -16.589 1.171 9.185 1.00 98.44 239 VAL A O 1
ATOM 1987 N N . ARG A 1 240 ? -17.757 1.695 11.037 1.00 96.94 240 ARG A N 1
ATOM 1988 C CA . ARG A 1 240 ? -19.095 1.680 10.424 1.00 96.94 240 ARG A CA 1
ATOM 1989 C C . ARG A 1 240 ? -19.830 2.969 10.766 1.00 96.94 240 ARG A C 1
ATOM 1991 O O . ARG A 1 240 ? -19.663 3.451 11.884 1.00 96.94 240 ARG A O 1
ATOM 1998 N N . SER A 1 241 ? -20.591 3.521 9.823 1.00 89.12 241 SER A N 1
ATOM 1999 C CA . SER A 1 241 ? -21.511 4.643 10.083 1.00 89.12 241 SER A CA 1
ATOM 2000 C C . SER A 1 241 ? -22.688 4.232 10.960 1.00 89.12 241 SER A C 1
ATOM 2002 O O . SER A 1 241 ? -23.056 3.037 10.923 1.00 89.12 241 SER A O 1
#